Protein AF-A0A2V6V669-F1 (afdb_monomer_lite)

Foldseek 3Di:
DEAEDEQQPPDQALVQPPVVDDSVLRSLLLLLLQALVLVLVVPDPPDQAEYAYPDPVCVVVCVVSHDPRYHYHYFDDDDPLNSLVVVCVVDVVPDVADAYHYSQFQDRDDPVVVVPAHEDADDDPSVVVNVVVCVVVVHDHDYDPDGDGCNHLVSLLVLLVCCVVPNGRDSNNVCSVVSNVSSVVVVVD

pLDDT: mean 79.14, std 14.97, range [35.91, 96.0]

Structure (mmCIF, N/CA/C/O backbone):
data_AF-A0A2V6V669-F1
#
_entry.id   AF-A0A2V6V669-F1
#
loop_
_atom_site.group_PDB
_atom_site.id
_atom_site.type_symbol
_atom_site.label_atom_id
_atom_site.label_alt_id
_atom_site.label_comp_id
_atom_site.label_asym_id
_atom_site.label_entity_id
_atom_site.label_seq_id
_atom_site.pdbx_PDB_ins_code
_atom_site.Cartn_x
_atom_site.Cartn_y
_atom_site.Cartn_z
_atom_site.occupancy
_atom_site.B_iso_or_equiv
_atom_site.auth_seq_id
_atom_site.auth_comp_id
_atom_site.auth_asym_id
_atom_site.auth_atom_id
_atom_site.pdbx_PDB_model_num
ATOM 1 N N . MET A 1 1 ? -4.550 -1.211 12.130 1.00 85.56 1 MET A N 1
ATOM 2 C CA . MET A 1 1 ? -3.415 -0.671 11.352 1.00 85.56 1 MET A CA 1
ATOM 3 C C . MET A 1 1 ? -3.777 -0.817 9.892 1.00 85.56 1 MET A C 1
ATOM 5 O O . MET A 1 1 ? -4.054 -1.931 9.476 1.00 85.56 1 MET A O 1
ATOM 9 N N . ALA A 1 2 ? -3.832 0.282 9.151 1.00 88.50 2 ALA A N 1
ATOM 10 C CA . ALA A 1 2 ? -4.189 0.292 7.744 1.00 88.50 2 ALA A CA 1
ATOM 11 C C . ALA A 1 2 ? -2.950 0.530 6.877 1.00 88.50 2 ALA A C 1
ATOM 13 O O . ALA A 1 2 ? -2.201 1.474 7.113 1.00 88.50 2 ALA A O 1
ATOM 14 N N . VAL A 1 3 ? -2.756 -0.312 5.870 1.00 89.88 3 VAL A N 1
ATOM 15 C CA . VAL A 1 3 ? -1.842 -0.069 4.755 1.00 89.88 3 VAL A CA 1
ATOM 16 C C . VAL A 1 3 ? -2.666 0.556 3.641 1.00 89.88 3 VAL A C 1
ATOM 18 O O . VAL A 1 3 ? -3.625 -0.052 3.172 1.00 89.88 3 VAL A O 1
ATOM 21 N N . MET A 1 4 ? -2.340 1.781 3.256 1.00 89.00 4 MET A N 1
ATOM 22 C CA . MET A 1 4 ? -2.977 2.493 2.160 1.00 89.00 4 MET A CA 1
ATOM 23 C C . MET A 1 4 ? -2.269 2.157 0.852 1.00 89.00 4 MET A C 1
ATOM 25 O O . MET A 1 4 ? -1.046 2.178 0.791 1.00 89.00 4 MET A O 1
ATOM 29 N N . ALA A 1 5 ? -3.033 1.847 -0.194 1.00 88.44 5 ALA A N 1
ATOM 30 C CA . ALA A 1 5 ? -2.468 1.560 -1.506 1.00 88.44 5 ALA A CA 1
ATOM 31 C C . ALA A 1 5 ? -3.413 1.944 -2.647 1.00 88.44 5 ALA A C 1
ATOM 33 O O . ALA A 1 5 ? -4.639 1.832 -2.543 1.00 88.44 5 ALA A O 1
ATOM 34 N N . LYS A 1 6 ? -2.833 2.305 -3.791 1.00 86.69 6 LYS A N 1
ATOM 35 C CA . LYS A 1 6 ? -3.519 2.168 -5.080 1.00 86.69 6 LYS A CA 1
ATOM 36 C C . LYS A 1 6 ? -3.375 0.717 -5.532 1.00 86.69 6 LYS A C 1
ATOM 38 O O . LYS A 1 6 ? -2.280 0.164 -5.495 1.00 86.69 6 LYS A O 1
ATOM 43 N N . ALA A 1 7 ? -4.476 0.085 -5.924 1.00 86.69 7 ALA A N 1
ATOM 44 C CA . ALA A 1 7 ? -4.484 -1.327 -6.274 1.00 86.69 7 ALA A CA 1
ATOM 45 C C . ALA A 1 7 ? -3.597 -1.590 -7.511 1.00 86.69 7 ALA A C 1
ATOM 47 O O . ALA A 1 7 ? -3.851 -0.999 -8.569 1.00 86.69 7 ALA A O 1
ATOM 48 N N . PRO A 1 8 ? -2.590 -2.483 -7.424 1.00 82.12 8 PRO A N 1
ATOM 49 C CA . PRO A 1 8 ? -1.712 -2.764 -8.554 1.00 82.12 8 PRO A CA 1
ATOM 50 C C . PRO A 1 8 ? -2.490 -3.269 -9.778 1.00 82.12 8 PRO A C 1
ATOM 52 O O . PRO A 1 8 ? -3.213 -4.265 -9.710 1.00 82.12 8 PRO A O 1
ATOM 55 N N . GLY A 1 9 ? -2.320 -2.596 -10.919 1.00 79.50 9 GLY A N 1
ATOM 56 C CA . GLY A 1 9 ? -2.993 -2.938 -12.179 1.00 79.50 9 GLY A CA 1
ATOM 57 C C . GLY A 1 9 ? -4.375 -2.317 -12.387 1.00 79.50 9 GLY A C 1
ATOM 58 O O . GLY A 1 9 ? -5.001 -2.611 -13.400 1.00 79.50 9 GLY A O 1
ATOM 59 N N . PHE A 1 10 ? -4.841 -1.474 -11.464 1.00 77.50 10 PHE A N 1
ATOM 60 C CA . PHE A 1 10 ? -6.053 -0.655 -11.631 1.00 77.50 10 PHE A CA 1
ATOM 61 C C . PHE A 1 10 ? -5.745 0.833 -11.845 1.00 77.50 10 PHE A C 1
ATOM 63 O O . PHE A 1 10 ? -6.646 1.624 -12.107 1.00 77.50 10 PHE A O 1
ATOM 70 N N . ALA A 1 11 ? -4.478 1.207 -11.713 1.00 69.56 11 ALA A N 1
ATOM 71 C CA . ALA A 1 11 ? -3.939 2.515 -12.028 1.00 69.56 11 ALA A CA 1
ATOM 72 C C . ALA A 1 11 ? -2.479 2.338 -12.452 1.00 69.56 11 ALA A C 1
ATOM 74 O O . ALA A 1 11 ? -1.843 1.345 -12.073 1.00 69.56 11 ALA A O 1
ATOM 75 N N . ASP A 1 12 ? -1.951 3.313 -13.187 1.00 70.75 12 ASP A N 1
ATOM 76 C CA . ASP A 1 12 ? -0.516 3.394 -13.420 1.00 70.75 12 ASP A CA 1
ATOM 77 C C . ASP A 1 12 ? 0.192 3.566 -12.077 1.00 70.75 12 ASP A C 1
ATOM 79 O O . ASP A 1 12 ? -0.105 4.465 -11.284 1.00 70.75 12 ASP A O 1
ATOM 83 N N . VAL A 1 13 ? 1.112 2.648 -11.809 1.00 76.00 13 VAL A N 1
ATOM 84 C CA . VAL A 1 13 ? 1.933 2.622 -10.602 1.00 76.00 13 VAL A CA 1
ATOM 85 C C . VAL A 1 13 ? 3.379 2.829 -10.997 1.00 76.00 13 VAL A C 1
ATOM 87 O O . VAL A 1 13 ? 3.809 2.376 -12.061 1.00 76.00 13 VAL A O 1
ATOM 90 N N . LYS A 1 14 ? 4.127 3.520 -10.133 1.00 79.56 14 LYS A N 1
ATOM 91 C CA . LYS A 1 14 ? 5.555 3.780 -10.337 1.00 79.56 14 LYS A CA 1
ATOM 92 C C . LYS A 1 14 ? 5.860 4.319 -11.743 1.00 79.56 14 LYS A C 1
ATOM 94 O O . LYS A 1 14 ? 6.798 3.878 -12.396 1.00 79.56 14 LYS A O 1
ATOM 99 N N . SER A 1 15 ? 5.050 5.267 -12.221 1.00 81.56 15 SER A N 1
ATOM 100 C CA . SER A 1 15 ? 5.205 5.875 -13.552 1.00 81.56 15 SER A CA 1
ATOM 101 C C . SER A 1 15 ? 6.572 6.536 -13.734 1.00 81.56 15 SER A C 1
ATOM 103 O O . SER A 1 15 ? 7.138 6.489 -14.815 1.00 81.56 15 SER A O 1
ATOM 105 N N . ARG A 1 16 ? 7.148 7.071 -12.652 1.00 84.12 16 ARG A N 1
ATOM 106 C CA . ARG A 1 16 ? 8.505 7.638 -12.617 1.00 84.12 16 ARG A CA 1
ATOM 107 C C . ARG A 1 16 ? 9.634 6.607 -12.799 1.00 84.12 16 ARG A C 1
ATOM 109 O O . ARG A 1 16 ? 10.764 7.008 -13.042 1.00 84.12 16 ARG A O 1
ATOM 116 N N . LEU A 1 17 ? 9.330 5.308 -12.717 1.00 84.12 17 LEU A N 1
ATOM 117 C CA . LEU A 1 17 ? 10.257 4.210 -13.026 1.00 84.12 17 LEU A CA 1
ATOM 118 C C . LEU A 1 17 ? 10.084 3.676 -14.458 1.00 84.12 17 LEU A C 1
ATOM 120 O O . LEU A 1 17 ? 10.704 2.672 -14.805 1.00 84.12 17 LEU A O 1
ATOM 124 N N . GLN A 1 18 ? 9.213 4.288 -15.266 1.00 87.69 18 GLN A N 1
ATOM 125 C CA . GLN A 1 18 ? 8.903 3.856 -16.626 1.00 87.69 18 GLN A CA 1
ATOM 126 C C . GLN A 1 18 ? 9.200 4.989 -17.623 1.00 87.69 18 GLN A C 1
ATOM 128 O O . GLN A 1 18 ? 8.442 5.962 -17.663 1.00 87.69 18 GLN A O 1
ATOM 133 N N . PRO A 1 19 ? 10.238 4.871 -18.476 1.00 84.88 19 PRO A N 1
ATOM 134 C CA . PRO A 1 19 ? 11.336 3.886 -18.457 1.00 84.88 19 PRO A CA 1
ATOM 135 C C . PRO A 1 19 ? 12.258 4.032 -17.220 1.00 84.88 19 PRO A C 1
ATOM 137 O O . PRO A 1 19 ? 12.196 5.065 -16.553 1.00 84.88 19 PRO A O 1
ATOM 140 N N . PRO A 1 20 ? 13.096 3.021 -16.886 1.00 87.75 20 PRO A N 1
ATOM 141 C CA . PRO A 1 20 ? 13.450 1.837 -17.690 1.00 87.75 20 PRO A CA 1
ATOM 142 C C . PRO A 1 20 ? 12.596 0.583 -17.460 1.00 87.75 20 PRO A C 1
ATOM 144 O O . PRO A 1 20 ? 12.751 -0.401 -18.187 1.00 87.75 20 PRO A O 1
ATOM 147 N N . LEU A 1 21 ? 11.709 0.571 -16.465 1.00 89.56 21 LEU A N 1
ATOM 148 C CA . LEU A 1 21 ? 10.808 -0.558 -16.259 1.00 89.56 21 LEU A CA 1
ATOM 149 C C . LEU A 1 21 ? 9.694 -0.561 -17.306 1.00 89.56 21 LEU A C 1
ATOM 151 O O . LEU A 1 21 ? 9.161 0.478 -17.692 1.00 89.56 21 LEU A O 1
ATOM 155 N N . THR A 1 22 ? 9.287 -1.757 -17.716 1.00 89.81 22 THR A N 1
ATOM 156 C CA . THR A 1 22 ? 8.007 -1.947 -18.404 1.00 89.81 22 THR A CA 1
ATOM 157 C C . THR A 1 22 ? 6.843 -1.779 -17.423 1.00 89.81 22 THR A C 1
ATOM 15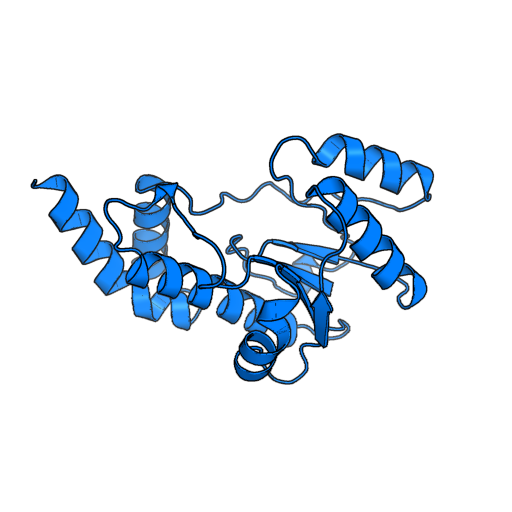9 O O . THR A 1 22 ? 6.990 -2.004 -16.218 1.00 89.81 22 THR A O 1
ATOM 162 N N . ALA A 1 23 ? 5.642 -1.488 -17.929 1.00 88.75 23 ALA A N 1
ATOM 163 C CA . ALA A 1 23 ? 4.430 -1.431 -17.103 1.00 88.75 23 ALA A CA 1
ATOM 164 C C . ALA A 1 23 ? 4.181 -2.728 -16.310 1.00 88.75 23 ALA A C 1
ATOM 166 O O . ALA A 1 23 ? 3.723 -2.693 -15.166 1.00 88.75 23 ALA A O 1
ATOM 167 N N . GLY A 1 24 ? 4.527 -3.883 -16.892 1.00 89.94 24 GLY A N 1
ATOM 168 C CA . GLY A 1 24 ? 4.448 -5.180 -16.218 1.00 89.94 24 GLY A CA 1
ATOM 169 C C . GLY A 1 24 ? 5.420 -5.301 -15.041 1.00 89.94 24 GLY A C 1
ATOM 170 O O . GLY A 1 24 ? 5.020 -5.742 -13.965 1.00 89.94 24 GLY A O 1
ATOM 171 N N . GLU A 1 25 ? 6.670 -4.868 -15.214 1.00 90.88 25 GLU A N 1
ATOM 172 C CA . GLU A 1 25 ? 7.692 -4.883 -14.156 1.00 90.88 25 GLU A CA 1
ATOM 173 C C . GLU A 1 25 ? 7.371 -3.885 -13.039 1.00 90.88 25 GLU A C 1
ATOM 175 O O . GLU A 1 25 ? 7.442 -4.243 -11.865 1.00 90.88 25 GLU A O 1
ATOM 180 N N . ALA A 1 26 ? 6.939 -2.670 -13.383 1.00 89.25 26 ALA A N 1
ATOM 181 C CA . ALA A 1 26 ? 6.501 -1.673 -12.409 1.00 89.25 26 ALA A CA 1
ATOM 182 C C . ALA A 1 26 ? 5.304 -2.175 -11.582 1.00 89.25 26 ALA A C 1
ATOM 184 O O . ALA A 1 26 ? 5.275 -2.031 -10.357 1.00 89.25 26 ALA A O 1
ATOM 185 N N . ARG A 1 27 ? 4.340 -2.847 -12.227 1.00 90.38 27 ARG A N 1
ATOM 186 C CA . ARG A 1 27 ? 3.217 -3.496 -11.538 1.00 90.38 27 ARG A CA 1
ATOM 187 C C . ARG A 1 27 ? 3.678 -4.638 -10.635 1.00 90.38 27 ARG A C 1
ATOM 189 O O . ARG A 1 27 ? 3.157 -4.767 -9.527 1.00 90.38 27 ARG A O 1
ATOM 196 N N . ALA A 1 28 ? 4.612 -5.471 -11.091 1.00 91.75 28 ALA A N 1
ATOM 197 C CA . ALA A 1 28 ? 5.156 -6.565 -10.291 1.00 91.75 28 ALA A CA 1
ATOM 198 C C . ALA A 1 28 ? 5.873 -6.032 -9.043 1.00 91.75 28 ALA A C 1
ATOM 200 O O . ALA A 1 28 ? 5.633 -6.536 -7.947 1.00 91.75 28 ALA A O 1
ATOM 201 N N . LEU A 1 29 ? 6.663 -4.964 -9.193 1.00 90.12 29 LEU A N 1
ATOM 202 C CA . LEU A 1 29 ? 7.339 -4.285 -8.091 1.00 90.12 29 LEU A CA 1
ATOM 203 C C . LEU A 1 29 ? 6.342 -3.709 -7.076 1.00 90.12 29 LEU A C 1
ATOM 205 O O . LEU A 1 29 ? 6.421 -4.037 -5.896 1.00 90.12 29 LEU A O 1
ATOM 209 N N . ALA A 1 30 ? 5.354 -2.931 -7.530 1.00 89.06 30 ALA A N 1
ATOM 210 C CA . ALA A 1 30 ? 4.320 -2.374 -6.653 1.00 89.06 30 ALA A CA 1
ATOM 211 C C . ALA A 1 30 ? 3.508 -3.471 -5.934 1.00 89.06 30 ALA A C 1
ATOM 213 O O . ALA A 1 30 ? 3.139 -3.336 -4.768 1.00 89.06 30 ALA A O 1
ATOM 214 N N . THR A 1 31 ? 3.255 -4.595 -6.613 1.00 91.44 31 THR A N 1
ATOM 215 C CA . THR A 1 31 ? 2.586 -5.760 -6.015 1.00 91.44 31 THR A CA 1
ATOM 216 C C . THR A 1 31 ? 3.455 -6.415 -4.941 1.00 91.44 31 THR A C 1
ATOM 218 O O . THR A 1 31 ? 2.943 -6.772 -3.881 1.00 91.44 31 THR A O 1
ATOM 221 N N . ALA A 1 32 ? 4.759 -6.566 -5.191 1.00 91.50 32 ALA A N 1
ATOM 222 C CA . ALA A 1 32 ? 5.701 -7.112 -4.219 1.00 91.50 32 ALA A CA 1
ATOM 223 C C . ALA A 1 32 ? 5.790 -6.228 -2.970 1.00 91.50 32 ALA A C 1
ATOM 225 O O . ALA A 1 32 ? 5.656 -6.753 -1.868 1.00 91.50 32 ALA A O 1
ATOM 226 N N . PHE A 1 33 ? 5.901 -4.907 -3.143 1.00 88.94 33 PHE A N 1
ATOM 227 C CA . PHE A 1 33 ? 5.912 -3.939 -2.045 1.00 88.94 33 PHE A CA 1
ATOM 228 C C . PHE A 1 33 ? 4.669 -4.055 -1.166 1.00 88.94 33 PHE A C 1
ATOM 230 O O . PHE A 1 33 ? 4.782 -4.243 0.045 1.00 88.94 33 PHE A O 1
ATOM 237 N N . LEU A 1 34 ? 3.486 -4.032 -1.787 1.00 90.31 34 LEU A N 1
ATOM 238 C CA . LEU A 1 34 ? 2.217 -4.162 -1.080 1.00 90.31 34 LEU A CA 1
ATOM 239 C C . LEU A 1 34 ? 2.148 -5.466 -0.277 1.00 90.31 34 LEU A C 1
ATOM 241 O O . LEU A 1 34 ? 1.808 -5.453 0.904 1.00 90.31 34 LEU A O 1
ATOM 245 N N . LEU A 1 35 ? 2.458 -6.596 -0.908 1.00 91.56 35 LEU A N 1
ATOM 246 C CA . LEU A 1 35 ? 2.343 -7.904 -0.268 1.00 91.56 35 LEU A CA 1
ATOM 247 C C . LEU A 1 35 ? 3.356 -8.103 0.856 1.00 91.56 35 LEU A C 1
ATOM 249 O O . LEU A 1 35 ? 3.001 -8.623 1.909 1.00 91.56 35 LEU A O 1
ATOM 253 N N . ASP A 1 36 ? 4.597 -7.673 0.652 1.00 90.12 36 ASP A N 1
ATOM 254 C CA . ASP A 1 36 ? 5.630 -7.744 1.679 1.00 90.12 36 ASP A CA 1
ATOM 255 C C . ASP A 1 36 ? 5.290 -6.833 2.871 1.00 90.12 36 ASP A C 1
ATOM 257 O O . ASP A 1 36 ? 5.473 -7.222 4.028 1.00 90.12 36 ASP A O 1
ATOM 261 N N . ARG A 1 37 ? 4.702 -5.655 2.614 1.00 86.62 37 ARG A N 1
ATOM 262 C CA . ARG A 1 37 ? 4.194 -4.767 3.662 1.00 86.62 37 ARG A CA 1
ATOM 263 C C . ARG A 1 37 ? 3.052 -5.415 4.444 1.00 86.62 37 ARG A C 1
ATOM 265 O O . ARG A 1 37 ? 3.061 -5.359 5.673 1.00 86.62 37 ARG A O 1
ATOM 272 N N . LEU A 1 38 ? 2.087 -6.034 3.765 1.00 90.88 38 LEU A N 1
ATOM 273 C CA . LEU A 1 38 ? 0.970 -6.722 4.418 1.00 90.88 38 LEU A CA 1
ATOM 274 C C . LEU A 1 38 ? 1.444 -7.912 5.258 1.00 90.88 38 LEU A C 1
ATOM 276 O O . LEU A 1 38 ? 1.004 -8.038 6.398 1.00 90.88 38 LEU A O 1
ATOM 280 N N . ASP A 1 39 ? 2.376 -8.721 4.751 1.00 90.12 39 ASP A N 1
ATOM 281 C CA . ASP A 1 39 ? 2.974 -9.824 5.514 1.00 90.12 39 ASP A CA 1
ATOM 282 C C . ASP A 1 39 ? 3.662 -9.307 6.789 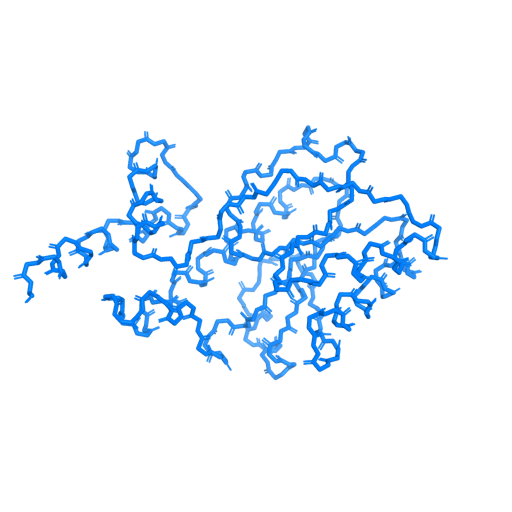1.00 90.12 39 ASP A C 1
ATOM 284 O O . ASP A 1 39 ? 3.478 -9.865 7.873 1.00 90.12 39 ASP A O 1
ATOM 288 N N . GLY A 1 40 ? 4.393 -8.191 6.687 1.00 86.88 40 GLY A N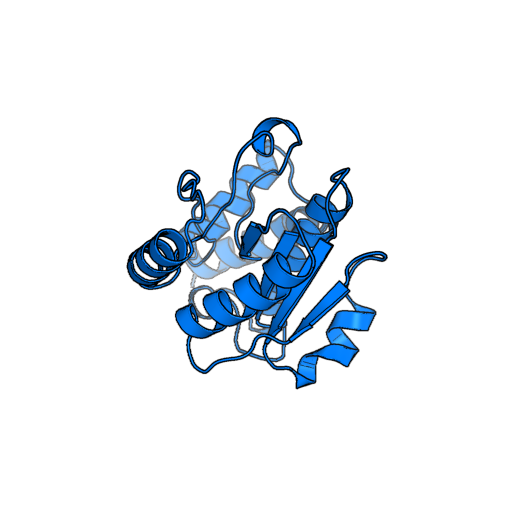 1
ATOM 289 C CA . GLY A 1 40 ? 5.018 -7.538 7.837 1.00 86.88 40 GLY A CA 1
ATOM 290 C C . GLY A 1 40 ? 4.009 -7.055 8.882 1.00 86.88 40 GLY A C 1
ATOM 291 O O . GLY A 1 40 ? 4.257 -7.200 10.076 1.00 86.88 40 GLY A O 1
ATOM 292 N N . VAL A 1 41 ? 2.859 -6.519 8.459 1.00 87.69 41 VAL A N 1
ATOM 293 C CA . VAL A 1 41 ? 1.802 -6.080 9.385 1.00 87.69 41 VAL A CA 1
ATOM 294 C C . VAL A 1 41 ? 1.080 -7.270 10.021 1.00 87.69 41 VAL A C 1
ATOM 296 O O . VAL A 1 41 ? 0.792 -7.230 11.214 1.00 87.69 41 VAL A O 1
ATOM 299 N N . VAL A 1 42 ? 0.814 -8.337 9.263 1.00 90.50 42 VAL A N 1
ATOM 300 C CA . VAL A 1 42 ? 0.183 -9.568 9.774 1.00 90.50 42 VAL A CA 1
ATOM 301 C C . VAL A 1 42 ? 1.054 -10.254 10.829 1.00 90.50 42 VAL A C 1
ATOM 303 O O . VAL A 1 42 ? 0.529 -10.842 11.771 1.00 90.50 42 VAL A O 1
ATOM 306 N N . ALA A 1 43 ? 2.380 -10.143 10.724 1.00 88.56 43 ALA A N 1
ATOM 307 C CA . ALA A 1 43 ? 3.309 -10.686 11.713 1.00 88.56 43 ALA A CA 1
ATOM 308 C C . ALA A 1 43 ? 3.290 -9.942 13.067 1.00 88.56 43 ALA A C 1
ATOM 310 O O . ALA A 1 43 ? 3.895 -10.406 14.039 1.00 88.56 43 ALA A O 1
ATOM 311 N N . LEU A 1 44 ? 2.623 -8.788 13.161 1.00 85.88 44 LEU A N 1
ATOM 312 C CA . LEU A 1 44 ? 2.530 -8.014 14.395 1.00 85.88 44 LEU A CA 1
ATOM 313 C C . LEU A 1 44 ? 1.395 -8.525 15.285 1.00 85.88 44 LEU A C 1
ATOM 315 O O . LEU A 1 44 ? 0.262 -8.721 14.854 1.00 85.88 44 LEU A O 1
ATOM 319 N N . SER A 1 45 ? 1.680 -8.665 16.576 1.00 84.12 45 SER A N 1
ATOM 320 C CA . SER A 1 45 ? 0.662 -8.978 17.579 1.00 84.12 45 SER A CA 1
ATOM 321 C C . SER A 1 45 ? -0.081 -7.719 18.040 1.00 84.12 45 SER A C 1
ATOM 323 O O . SER A 1 45 ? 0.500 -6.640 18.134 1.00 84.12 45 SER A O 1
ATOM 325 N N . GLY A 1 46 ? -1.369 -7.860 18.370 1.00 83.75 46 GLY A N 1
ATOM 326 C CA . GLY A 1 46 ? -2.173 -6.776 18.954 1.00 83.75 46 GLY A CA 1
ATOM 327 C C . GLY A 1 46 ? -2.648 -5.708 17.965 1.00 83.75 46 GLY A C 1
ATOM 328 O O . GLY A 1 46 ? -3.086 -4.639 18.389 1.00 83.75 46 GLY A O 1
ATOM 329 N N . VAL A 1 47 ? -2.581 -5.979 16.658 1.00 86.25 47 VAL A N 1
ATOM 330 C CA . VAL A 1 47 ? -3.092 -5.085 15.614 1.00 86.25 47 VAL A CA 1
ATOM 331 C C . VAL A 1 47 ? -4.123 -5.799 14.751 1.00 86.25 47 VAL A C 1
ATOM 333 O O . VAL A 1 47 ? -4.009 -6.991 14.491 1.00 86.25 47 VAL A O 1
ATOM 336 N N . VAL A 1 48 ? -5.124 -5.051 14.288 1.00 90.94 48 VAL A N 1
ATOM 337 C CA . VAL A 1 48 ? -6.048 -5.500 13.239 1.00 90.94 48 VAL A CA 1
ATOM 338 C C . VAL A 1 48 ? -5.495 -5.001 11.900 1.00 90.94 48 VAL A C 1
ATOM 340 O O . VAL A 1 48 ? -5.480 -3.779 11.694 1.00 90.94 48 VAL A O 1
ATOM 343 N N . PRO A 1 49 ? -4.954 -5.877 11.034 1.00 93.25 49 PRO A N 1
ATOM 344 C CA . PRO A 1 49 ? -4.391 -5.477 9.752 1.00 93.25 49 PRO A CA 1
ATOM 345 C C . PRO A 1 49 ? -5.504 -5.176 8.744 1.00 93.25 49 PRO A C 1
ATOM 347 O O . PRO A 1 49 ? -6.410 -5.980 8.530 1.00 93.25 49 PRO A O 1
ATOM 350 N N . LEU A 1 50 ? -5.417 -4.016 8.102 1.00 94.62 50 LEU A N 1
ATOM 351 C CA . LEU A 1 50 ? -6.347 -3.578 7.069 1.00 94.62 50 LEU A CA 1
ATOM 352 C C . LEU A 1 50 ? -5.577 -3.116 5.835 1.00 94.62 50 LEU A C 1
ATOM 354 O O . LEU A 1 50 ? -4.557 -2.441 5.950 1.00 94.62 50 LEU A O 1
ATOM 358 N N . LEU A 1 51 ? -6.094 -3.435 4.657 1.00 94.94 51 LEU A N 1
ATOM 359 C CA . LEU A 1 51 ? -5.698 -2.830 3.395 1.00 94.94 51 LEU A CA 1
ATOM 360 C C . LEU A 1 51 ? -6.752 -1.790 3.015 1.00 94.94 51 LEU A C 1
ATOM 362 O O . LEU A 1 51 ? -7.871 -2.136 2.636 1.00 94.94 51 LEU A O 1
ATOM 366 N N . ALA A 1 52 ? -6.382 -0.517 3.117 1.00 94.31 52 ALA A N 1
ATOM 367 C CA . ALA A 1 52 ? -7.175 0.601 2.642 1.00 94.31 52 ALA A CA 1
ATOM 368 C C . ALA A 1 52 ? -6.828 0.869 1.170 1.00 94.31 52 ALA A C 1
ATOM 370 O O . ALA A 1 52 ? -5.707 1.269 0.866 1.00 94.31 52 ALA A O 1
ATOM 371 N N . PHE A 1 53 ? -7.752 0.675 0.231 1.00 93.44 53 PHE A N 1
ATOM 372 C CA . PHE A 1 53 ? -7.417 0.646 -1.199 1.00 93.44 53 PHE A CA 1
ATOM 373 C C . PHE A 1 53 ? -8.278 1.549 -2.086 1.00 93.44 53 PHE A C 1
ATOM 375 O O . PHE A 1 53 ? -9.405 1.909 -1.755 1.00 93.44 53 PHE A O 1
ATOM 382 N N . THR A 1 54 ? -7.746 1.869 -3.263 1.00 90.88 54 THR A N 1
ATOM 383 C CA . THR A 1 54 ? -8.462 2.530 -4.363 1.00 90.88 54 THR A CA 1
ATOM 384 C C . THR A 1 54 ? -8.057 1.900 -5.707 1.00 90.88 54 THR A C 1
ATOM 386 O O . THR A 1 54 ? -6.899 1.499 -5.841 1.00 90.88 54 THR A O 1
ATOM 389 N N . PRO A 1 55 ? -8.950 1.794 -6.708 1.00 92.06 55 PRO A N 1
ATOM 390 C CA . PRO A 1 55 ? -10.379 2.115 -6.663 1.00 92.06 55 PRO A CA 1
ATOM 391 C C . PRO A 1 55 ? -11.210 1.022 -5.957 1.00 92.06 55 PRO A C 1
ATOM 393 O O . PRO A 1 55 ? -10.755 -0.119 -5.859 1.00 92.06 55 PRO A O 1
ATOM 396 N N . PRO A 1 56 ? -12.457 1.313 -5.528 1.00 92.62 56 PRO A N 1
ATOM 397 C CA . PRO A 1 56 ? -13.349 0.321 -4.910 1.00 92.62 56 PRO A CA 1
ATOM 398 C C . PRO A 1 56 ? -13.580 -0.934 -5.769 1.00 92.62 56 PRO A C 1
ATOM 400 O O . PRO A 1 56 ? -13.715 -2.037 -5.243 1.00 92.62 56 PRO A O 1
ATOM 403 N N . ALA A 1 57 ? -13.546 -0.788 -7.098 1.00 93.31 57 ALA A N 1
ATOM 404 C CA . ALA A 1 57 ? -13.673 -1.892 -8.050 1.00 93.31 57 ALA A CA 1
ATOM 405 C C . ALA A 1 57 ? -12.555 -2.948 -7.931 1.00 93.31 57 ALA A C 1
ATOM 407 O O . ALA A 1 57 ? -12.738 -4.082 -8.366 1.00 93.31 57 ALA A O 1
ATOM 408 N N . ALA A 1 58 ? -11.417 -2.616 -7.310 1.00 92.94 58 ALA A N 1
ATOM 409 C CA . ALA A 1 58 ? -10.319 -3.555 -7.103 1.00 92.94 58 ALA A CA 1
ATOM 410 C C . ALA A 1 58 ? -10.578 -4.576 -5.979 1.00 92.94 58 ALA A C 1
ATOM 412 O O . ALA A 1 58 ? -9.790 -5.508 -5.811 1.00 92.94 58 ALA A O 1
ATOM 413 N N . ALA A 1 59 ? -11.674 -4.441 -5.219 1.00 94.06 59 ALA A N 1
ATOM 414 C CA . ALA A 1 59 ? -11.958 -5.283 -4.057 1.00 94.06 59 ALA A CA 1
ATOM 415 C C . ALA A 1 59 ? -11.903 -6.800 -4.336 1.00 94.06 59 ALA A C 1
ATOM 417 O O . ALA A 1 59 ? -11.303 -7.510 -3.528 1.00 94.06 59 ALA A O 1
ATOM 418 N N . PRO A 1 60 ? -12.470 -7.339 -5.440 1.00 93.75 60 PRO A N 1
ATOM 419 C CA . PRO A 1 60 ? -12.412 -8.777 -5.708 1.00 93.75 60 PRO A CA 1
ATOM 420 C C . PRO A 1 60 ? -10.980 -9.278 -5.927 1.00 93.75 60 PRO A C 1
ATOM 422 O O . PRO A 1 60 ? -10.600 -10.310 -5.380 1.00 93.75 60 PRO A O 1
ATOM 425 N N . VAL A 1 61 ? -10.171 -8.519 -6.673 1.00 91.88 61 VAL A N 1
ATOM 426 C CA . VAL A 1 61 ? -8.772 -8.869 -6.959 1.00 91.88 61 VAL A CA 1
ATOM 427 C C . VAL A 1 61 ? -7.928 -8.785 -5.692 1.00 91.88 61 VAL A C 1
ATOM 429 O O . VAL A 1 61 ? -7.173 -9.705 -5.394 1.00 91.88 61 VAL A O 1
ATOM 432 N N . LEU A 1 62 ? -8.089 -7.719 -4.906 1.00 92.94 62 LEU A N 1
ATOM 433 C CA . LEU A 1 62 ? -7.343 -7.554 -3.660 1.00 92.94 62 LEU A CA 1
ATOM 434 C C . LEU A 1 62 ? -7.741 -8.584 -2.607 1.00 92.94 62 LEU A C 1
ATOM 436 O O . LEU A 1 62 ? -6.890 -8.998 -1.835 1.00 92.94 62 LEU A O 1
ATOM 440 N N . ARG A 1 63 ? -8.992 -9.057 -2.600 1.00 93.81 63 ARG A N 1
ATOM 441 C CA . ARG A 1 63 ? -9.419 -10.140 -1.704 1.00 93.81 63 ARG A CA 1
ATOM 442 C C . ARG A 1 63 ? -8.744 -11.467 -2.032 1.00 93.81 63 ARG A C 1
ATOM 444 O O . ARG A 1 63 ? -8.456 -12.227 -1.118 1.00 93.81 63 ARG A O 1
ATOM 451 N N . ALA A 1 64 ? -8.489 -11.735 -3.311 1.00 91.56 64 ALA A N 1
ATOM 452 C CA . ALA A 1 64 ? -7.733 -12.912 -3.732 1.00 91.56 64 ALA A CA 1
ATOM 453 C C . ALA A 1 64 ? -6.223 -12.772 -3.466 1.00 91.56 64 ALA A C 1
ATOM 455 O O . ALA A 1 64 ? -5.530 -13.773 -3.312 1.00 91.56 64 ALA A O 1
ATOM 456 N N . LEU A 1 65 ? -5.716 -11.536 -3.441 1.00 90.50 65 LEU A N 1
ATOM 457 C CA . LEU A 1 65 ? -4.292 -11.232 -3.318 1.00 90.50 65 LEU A CA 1
ATOM 458 C C . LEU A 1 65 ? -3.827 -11.070 -1.862 1.00 90.50 65 LEU A C 1
ATOM 460 O O . LEU A 1 65 ? -2.710 -11.462 -1.532 1.00 90.50 65 LEU A O 1
ATOM 464 N N . ALA A 1 66 ? -4.644 -10.447 -1.013 1.00 92.56 66 ALA A N 1
ATOM 465 C CA . ALA A 1 66 ? -4.267 -10.081 0.345 1.00 92.56 66 ALA A CA 1
ATOM 466 C C . ALA A 1 66 ? -4.032 -11.327 1.222 1.00 92.56 66 ALA A C 1
ATOM 468 O O . ALA A 1 66 ? -4.787 -12.298 1.122 1.00 92.56 66 ALA A O 1
ATOM 469 N N . PRO A 1 67 ? -3.020 -11.306 2.110 1.00 92.12 67 PRO A N 1
ATOM 470 C CA . PRO A 1 67 ? -2.805 -12.381 3.071 1.00 92.12 67 PRO A CA 1
ATOM 471 C C . PRO A 1 67 ? -4.034 -12.631 3.953 1.00 92.12 67 PRO A C 1
ATOM 473 O O . PRO A 1 67 ? -4.816 -11.721 4.246 1.00 92.12 67 PRO A O 1
ATOM 476 N N . ALA A 1 68 ? -4.178 -13.869 4.429 1.00 89.31 68 ALA A N 1
ATOM 477 C CA . ALA A 1 68 ? -5.232 -14.215 5.374 1.00 89.31 68 ALA A CA 1
ATOM 478 C C . ALA A 1 68 ? -5.155 -13.329 6.632 1.00 89.31 68 ALA A C 1
ATOM 480 O O . ALA A 1 68 ? -4.075 -13.035 7.140 1.00 89.31 68 ALA A O 1
ATOM 481 N N . GLY A 1 69 ? -6.317 -12.910 7.135 1.00 89.19 69 GLY A N 1
ATOM 482 C CA . GLY A 1 69 ? -6.422 -12.032 8.302 1.00 89.19 69 GLY A CA 1
ATOM 483 C C . GLY A 1 69 ? -6.396 -10.535 7.984 1.00 89.19 69 GLY A C 1
ATOM 484 O O . GLY A 1 69 ? -6.752 -9.752 8.857 1.00 89.19 69 GLY A O 1
ATOM 485 N N . VAL A 1 70 ? -6.057 -10.128 6.754 1.00 95.56 70 VAL A N 1
ATOM 486 C CA . VAL A 1 70 ? -6.129 -8.723 6.323 1.00 95.56 70 VAL A CA 1
ATOM 487 C C . VAL A 1 70 ? -7.561 -8.363 5.924 1.00 95.56 70 VAL A C 1
ATOM 489 O O . VAL A 1 70 ? -8.110 -8.917 4.970 1.00 95.56 70 VAL A O 1
ATOM 492 N N . GLY A 1 71 ? -8.170 -7.406 6.624 1.00 95.62 71 GLY A N 1
ATOM 493 C CA . GLY A 1 71 ? -9.451 -6.831 6.205 1.00 95.62 71 GLY A CA 1
ATOM 494 C C . GLY A 1 71 ? -9.276 -5.827 5.062 1.00 95.62 71 GLY A C 1
ATOM 495 O O . GLY A 1 71 ? -8.210 -5.243 4.887 1.00 95.62 71 GLY A O 1
ATOM 496 N N . LEU A 1 72 ? -10.324 -5.612 4.270 1.00 96.00 72 LEU A N 1
ATOM 497 C CA . LEU A 1 72 ? -10.303 -4.684 3.137 1.00 96.00 72 LEU A CA 1
ATOM 498 C C . LEU A 1 72 ? -11.212 -3.489 3.409 1.00 96.00 72 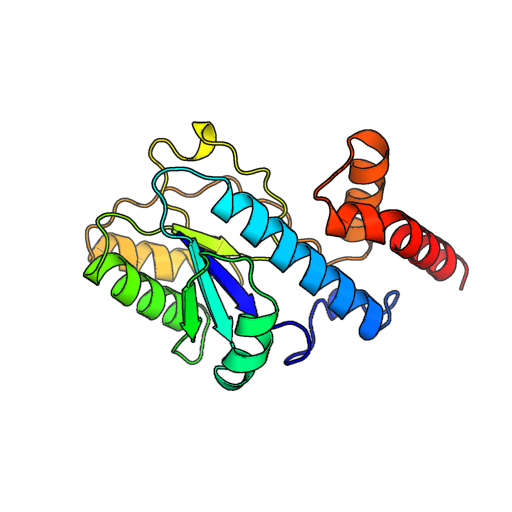LEU A C 1
ATOM 500 O O . LEU A 1 72 ? -12.373 -3.676 3.766 1.00 96.00 72 LEU A O 1
ATOM 504 N N . LEU A 1 73 ? -10.711 -2.281 3.158 1.00 95.25 73 LEU A N 1
ATOM 505 C CA . LEU A 1 73 ? -11.465 -1.037 3.292 1.00 95.25 73 LEU A CA 1
ATOM 506 C C . LEU A 1 73 ? -11.289 -0.179 2.034 1.00 95.25 73 LEU A C 1
ATOM 508 O O . LEU A 1 73 ? -10.177 0.199 1.678 1.00 95.25 73 LEU A O 1
ATOM 512 N N . ALA A 1 74 ? -12.375 0.131 1.331 1.00 95.44 74 ALA A N 1
ATOM 513 C CA . ALA A 1 74 ? -12.296 1.027 0.181 1.00 95.44 74 ALA A CA 1
ATOM 514 C C . ALA A 1 74 ? -12.099 2.476 0.661 1.00 95.44 74 ALA A C 1
ATOM 516 O O . ALA A 1 74 ? -12.865 2.966 1.488 1.00 95.44 74 ALA A O 1
ATOM 517 N N . GLN A 1 75 ? -11.082 3.167 0.141 1.00 93.44 75 GLN A N 1
ATOM 518 C CA . GLN A 1 75 ? -10.828 4.572 0.465 1.00 93.44 75 GLN A CA 1
ATOM 519 C C . GLN A 1 75 ? -11.942 5.461 -0.108 1.00 93.44 75 GLN A C 1
ATOM 521 O O . GLN A 1 75 ? -12.346 5.288 -1.260 1.00 93.44 75 GLN A O 1
ATOM 526 N N . ARG A 1 76 ? -12.404 6.434 0.688 1.00 92.75 76 ARG A N 1
ATOM 527 C CA . ARG A 1 76 ? -13.444 7.412 0.321 1.00 92.75 76 ARG A CA 1
ATOM 528 C C . ARG A 1 76 ? -12.858 8.817 0.236 1.00 92.75 76 ARG A C 1
ATOM 530 O O . ARG A 1 76 ? -12.029 9.160 1.065 1.00 92.75 76 ARG A O 1
ATOM 537 N N . GLY A 1 77 ? -13.297 9.610 -0.735 1.00 87.50 77 GLY A N 1
ATOM 538 C CA . GLY A 1 77 ? -12.843 10.988 -0.933 1.00 87.50 77 GLY A CA 1
ATOM 539 C C . GLY A 1 77 ? -12.017 11.191 -2.201 1.00 87.50 77 GLY A C 1
ATOM 540 O O . GLY A 1 77 ? -11.403 10.258 -2.742 1.00 87.50 77 GLY A O 1
ATOM 541 N N . ASP A 1 78 ? -11.992 12.435 -2.660 1.00 81.75 78 ASP A N 1
ATOM 542 C CA . ASP A 1 78 ? -11.449 12.820 -3.963 1.00 81.75 78 ASP A CA 1
ATOM 543 C C . ASP A 1 78 ? -9.928 12.999 -3.915 1.00 81.75 78 ASP A C 1
ATOM 545 O O . ASP A 1 78 ? -9.218 12.658 -4.863 1.00 81.75 78 ASP A O 1
ATOM 549 N N . GLY A 1 79 ? -9.411 13.445 -2.768 1.00 81.12 79 GLY A N 1
ATOM 550 C CA . GLY A 1 79 ? -7.986 13.654 -2.516 1.00 81.12 79 GLY A CA 1
ATOM 551 C C . GLY A 1 79 ? -7.439 12.801 -1.373 1.00 81.12 79 GLY A C 1
ATOM 552 O O . GLY A 1 79 ? -8.179 12.245 -0.562 1.00 81.12 79 GLY A O 1
ATOM 553 N N . LEU A 1 80 ? -6.111 12.729 -1.267 1.00 77.06 80 LEU A N 1
ATOM 554 C CA . LEU A 1 80 ? -5.446 11.961 -0.211 1.00 77.06 80 LEU A CA 1
ATOM 555 C C . LEU A 1 80 ? -5.835 12.433 1.202 1.00 77.06 80 LEU A C 1
ATOM 557 O O . LEU A 1 80 ? -6.089 11.599 2.065 1.00 77.06 80 LEU A O 1
ATOM 561 N N . GLY A 1 81 ? -5.937 13.745 1.440 1.00 73.50 81 GLY A N 1
ATOM 562 C CA . GLY A 1 81 ? -6.310 14.282 2.757 1.00 73.50 81 GLY A CA 1
ATOM 563 C C . GLY A 1 81 ? -7.726 13.903 3.198 1.00 73.50 81 GLY A C 1
ATOM 564 O O . GLY A 1 81 ? -7.958 13.587 4.366 1.00 73.50 81 GLY A O 1
ATOM 565 N N . GLU A 1 82 ? -8.674 13.875 2.261 1.00 78.62 82 GLU A N 1
ATOM 566 C CA . GLU A 1 82 ? -10.039 13.418 2.527 1.00 78.62 82 GLU A CA 1
ATOM 567 C C . GLU A 1 82 ? -10.080 11.907 2.779 1.00 78.62 82 GLU A C 1
ATOM 569 O O . GLU A 1 82 ? -10.717 11.464 3.734 1.00 78.62 82 GLU A O 1
ATOM 574 N N . ARG A 1 83 ? -9.311 11.129 2.006 1.00 84.88 83 ARG A N 1
ATOM 575 C CA . ARG A 1 83 ? -9.161 9.678 2.197 1.00 84.88 83 ARG A CA 1
ATOM 576 C C . ARG A 1 83 ? -8.562 9.317 3.539 1.00 84.88 83 ARG A C 1
ATOM 578 O O . ARG A 1 83 ? -9.069 8.413 4.195 1.00 84.88 83 ARG A O 1
ATOM 585 N N . LEU A 1 84 ? -7.526 10.033 3.964 1.00 79.56 84 LEU A N 1
ATOM 586 C CA . LEU A 1 84 ? -6.952 9.887 5.297 1.00 79.56 84 LEU A CA 1
ATOM 587 C C . LEU A 1 84 ? -7.974 10.242 6.378 1.00 79.56 84 LEU A C 1
ATOM 589 O O . LEU A 1 84 ? -8.090 9.505 7.348 1.00 79.56 84 LEU A O 1
ATOM 593 N N . THR A 1 85 ? -8.735 11.328 6.200 1.00 77.06 85 THR A N 1
ATOM 594 C CA . THR A 1 85 ? -9.774 11.733 7.163 1.00 77.06 85 THR A CA 1
ATOM 595 C C . THR A 1 85 ? -10.824 10.634 7.316 1.00 77.06 85 THR A C 1
ATOM 597 O O . THR A 1 85 ? -10.995 10.118 8.415 1.00 77.06 85 THR A O 1
ATOM 600 N N . CYS A 1 86 ? -11.442 10.201 6.212 1.00 84.88 86 CYS A N 1
ATOM 601 C CA . CYS A 1 86 ? -12.455 9.145 6.237 1.00 84.88 86 CYS A CA 1
ATOM 602 C C . CYS A 1 86 ? -11.898 7.840 6.821 1.00 84.88 86 CYS A C 1
ATOM 604 O O . CYS A 1 86 ? -12.569 7.182 7.608 1.00 84.88 86 CYS A O 1
ATOM 606 N N . LEU A 1 87 ? -10.657 7.481 6.467 1.00 86.31 87 LEU A N 1
ATOM 607 C CA . LEU A 1 87 ? -9.980 6.311 7.018 1.00 86.31 87 LEU A CA 1
ATOM 608 C C . LEU A 1 87 ? -9.830 6.419 8.538 1.00 86.31 87 LEU A C 1
ATOM 610 O O . LEU A 1 87 ? -10.129 5.465 9.246 1.00 86.31 87 LEU A O 1
ATOM 614 N N . PHE A 1 88 ? -9.346 7.548 9.056 1.00 80.62 88 PHE A N 1
ATOM 615 C CA . PHE A 1 88 ? -9.170 7.712 10.497 1.00 80.62 88 PHE A CA 1
ATOM 616 C C . PHE A 1 88 ? -10.501 7.734 11.247 1.00 80.62 88 PHE A C 1
ATOM 618 O O . PHE A 1 88 ? -10.557 7.143 12.323 1.00 80.62 88 PHE A O 1
ATOM 625 N N . ASP A 1 89 ? -11.550 8.332 10.682 1.00 81.81 89 ASP A N 1
ATOM 626 C CA . ASP A 1 89 ? -12.895 8.308 11.265 1.00 81.81 89 ASP A CA 1
ATOM 627 C C . ASP A 1 89 ? -13.410 6.866 11.399 1.00 81.81 89 ASP A C 1
ATOM 629 O O . ASP A 1 89 ? -13.812 6.457 12.490 1.00 81.81 89 ASP A O 1
ATOM 633 N N . ASP A 1 90 ? -13.293 6.063 10.335 1.00 87.19 90 ASP A N 1
ATOM 634 C CA . ASP A 1 90 ? -13.695 4.650 10.340 1.00 87.19 90 ASP A CA 1
ATOM 635 C C . ASP A 1 90 ? -12.879 3.837 11.363 1.00 87.19 90 ASP A C 1
ATOM 637 O O . ASP A 1 90 ? -13.426 3.092 12.176 1.00 87.19 90 ASP A O 1
ATOM 641 N N . LEU A 1 91 ? -11.552 4.013 11.380 1.00 84.25 91 LEU A N 1
ATOM 642 C CA . LEU A 1 91 ? -10.673 3.268 12.284 1.00 84.25 91 LEU A CA 1
ATOM 643 C C . LEU A 1 91 ? -10.870 3.645 13.757 1.00 84.25 91 LEU A C 1
ATOM 645 O O . LEU A 1 91 ? -10.752 2.782 14.624 1.00 84.25 91 LEU A O 1
ATOM 649 N N . LEU A 1 92 ? -11.101 4.921 14.067 1.00 79.88 92 LEU A N 1
ATOM 650 C CA . LEU A 1 92 ? -11.231 5.403 15.446 1.00 79.88 92 LEU A CA 1
ATOM 651 C C . LEU A 1 92 ? -12.637 5.197 16.019 1.00 79.88 92 LEU A C 1
ATOM 653 O O . LEU A 1 92 ? -12.778 5.171 17.241 1.00 79.88 92 LEU A O 1
ATOM 657 N N . ALA A 1 93 ? -13.649 5.001 15.169 1.00 80.62 93 ALA A N 1
ATOM 658 C CA . ALA A 1 93 ? -14.977 4.578 15.602 1.00 80.62 93 ALA A CA 1
ATOM 659 C C . ALA A 1 93 ? -14.958 3.166 16.217 1.00 80.62 93 ALA A C 1
ATOM 661 O O . ALA A 1 93 ? -15.664 2.901 17.190 1.00 80.62 93 ALA A O 1
ATOM 662 N N . GLU A 1 94 ? -14.118 2.272 15.687 1.00 82.12 94 GLU A N 1
ATOM 663 C CA . GLU A 1 94 ? -14.065 0.861 16.095 1.00 82.12 94 GLU A CA 1
ATOM 664 C C . GLU A 1 94 ? -12.848 0.509 16.963 1.00 82.12 94 GLU A C 1
ATOM 666 O O . GLU A 1 94 ? -12.816 -0.538 17.622 1.00 82.12 94 GLU A O 1
ATOM 671 N N . HIS A 1 95 ? -11.814 1.356 16.980 1.00 80.94 95 HIS A N 1
ATOM 672 C CA . HIS A 1 95 ? -10.550 1.047 17.641 1.00 80.94 95 HIS A CA 1
ATOM 673 C C . HIS A 1 95 ? -10.029 2.188 18.509 1.00 80.94 95 HIS A C 1
ATOM 675 O O . HIS A 1 95 ? -10.101 3.369 18.186 1.00 80.94 95 HIS A O 1
ATOM 681 N N . ARG A 1 96 ? -9.358 1.818 19.606 1.00 75.50 96 ARG A N 1
ATOM 682 C CA . ARG A 1 96 ? -8.730 2.790 20.517 1.00 75.50 96 ARG A CA 1
ATOM 683 C C . ARG A 1 96 ? -7.578 3.565 19.883 1.00 75.50 96 ARG A C 1
ATOM 685 O O . ARG A 1 96 ? -7.196 4.620 20.394 1.00 75.50 96 ARG A O 1
ATOM 692 N N . ALA A 1 97 ? -6.973 3.024 18.830 1.00 73.75 97 ALA A N 1
ATOM 693 C CA . ALA A 1 97 ? -5.845 3.614 18.133 1.00 73.75 97 ALA A CA 1
ATOM 694 C C . ALA A 1 97 ? -5.853 3.231 16.655 1.00 73.75 97 ALA A C 1
ATOM 696 O O . ALA A 1 97 ? -6.165 2.096 16.300 1.00 73.75 97 ALA A O 1
ATOM 697 N N . ALA A 1 98 ? -5.429 4.173 15.818 1.00 76.69 98 ALA A N 1
ATOM 698 C CA . ALA A 1 98 ? -5.304 3.997 14.384 1.00 76.69 98 ALA A CA 1
ATOM 699 C C . ALA A 1 98 ? -3.877 4.332 13.936 1.00 76.69 98 ALA A C 1
ATOM 701 O O . ALA A 1 98 ? -3.220 5.210 14.501 1.00 76.69 98 ALA A O 1
ATOM 702 N N . LEU A 1 99 ? -3.418 3.606 12.921 1.00 79.25 99 LEU A N 1
ATOM 703 C CA . LEU A 1 99 ? -2.136 3.793 12.257 1.00 79.25 99 LEU A CA 1
ATOM 704 C C . LEU A 1 99 ? -2.367 3.619 10.760 1.00 79.25 99 LEU A C 1
ATOM 706 O O . LEU A 1 99 ? -2.926 2.585 10.390 1.00 79.25 99 LEU A O 1
ATOM 710 N N . ALA A 1 100 ? -1.936 4.581 9.947 1.00 78.94 100 ALA A N 1
ATOM 711 C CA . ALA A 1 100 ? -1.946 4.489 8.492 1.00 78.94 100 ALA A CA 1
ATOM 712 C C . ALA A 1 100 ? -0.500 4.439 7.976 1.00 78.94 100 ALA A C 1
ATOM 714 O O . ALA A 1 100 ? 0.344 5.219 8.415 1.00 78.94 100 ALA A O 1
ATOM 715 N N . LEU A 1 101 ? -0.216 3.499 7.080 1.00 79.50 101 LEU A N 1
ATOM 716 C CA . LEU A 1 101 ? 1.086 3.302 6.447 1.00 79.50 101 LEU A CA 1
ATOM 717 C C . LEU A 1 101 ? 0.909 3.309 4.938 1.00 79.50 101 LEU A C 1
ATOM 719 O O . LEU A 1 101 ? -0.050 2.720 4.448 1.00 79.50 101 LEU A O 1
ATOM 723 N N . ASP A 1 102 ? 1.843 3.899 4.206 1.00 79.19 102 ASP A N 1
ATOM 724 C CA . ASP A 1 102 ? 1.873 3.732 2.758 1.00 79.19 102 ASP A CA 1
ATOM 725 C C . ASP A 1 102 ? 2.484 2.376 2.354 1.00 79.19 102 ASP A C 1
ATOM 727 O O . ASP A 1 102 ? 3.371 1.843 3.037 1.00 79.19 102 ASP A O 1
ATOM 731 N N . ALA A 1 103 ? 1.990 1.811 1.253 1.00 76.06 103 ALA A N 1
ATOM 732 C CA . ALA A 1 103 ? 2.440 0.525 0.733 1.00 76.06 103 ALA A CA 1
ATOM 733 C C . ALA A 1 103 ? 3.851 0.561 0.129 1.00 76.06 103 ALA A C 1
ATOM 735 O O . ALA A 1 103 ? 4.506 -0.481 0.117 1.00 76.06 103 ALA A O 1
ATOM 736 N N . ASP A 1 104 ? 4.334 1.718 -0.334 1.00 69.31 104 ASP A N 1
ATOM 737 C CA . ASP A 1 104 ? 5.631 1.820 -1.011 1.00 69.31 104 ASP A CA 1
ATOM 738 C C . ASP A 1 104 ? 6.807 1.979 -0.040 1.00 69.31 104 ASP A C 1
ATOM 740 O O . ASP A 1 104 ? 7.958 1.704 -0.388 1.00 69.31 104 ASP A O 1
ATOM 744 N N . SER A 1 105 ? 6.524 2.356 1.205 1.00 64.88 105 SER A N 1
ATOM 745 C CA . SER A 1 105 ? 7.547 2.483 2.236 1.00 64.88 105 SER A CA 1
ATOM 746 C C . SER A 1 105 ? 8.072 1.103 2.674 1.00 64.88 105 SER A C 1
ATOM 748 O O . SER A 1 105 ? 7.334 0.274 3.202 1.00 64.88 105 SER A O 1
ATOM 750 N N . GLN A 1 106 ? 9.376 0.853 2.515 1.00 63.81 106 GLN A N 1
ATOM 751 C CA . GLN A 1 106 ? 10.033 -0.424 2.868 1.00 63.81 106 GLN A CA 1
ATOM 752 C C . GLN A 1 106 ? 10.571 -0.464 4.311 1.00 63.81 106 GLN A C 1
ATOM 754 O O . GLN A 1 106 ? 11.551 -1.139 4.618 1.00 63.81 106 GLN A O 1
ATOM 759 N N . LEU A 1 107 ? 9.935 0.270 5.230 1.00 59.41 107 LEU A N 1
ATOM 760 C CA . LEU A 1 107 ? 10.328 0.270 6.642 1.00 59.41 107 LEU A CA 1
ATOM 761 C C . LEU A 1 107 ? 10.163 -1.128 7.248 1.00 59.41 107 LEU A C 1
ATOM 763 O O . LEU A 1 107 ? 9.038 -1.630 7.327 1.00 59.41 107 LEU A O 1
ATOM 767 N N . SER A 1 108 ? 11.250 -1.695 7.770 1.00 61.00 108 SER A N 1
ATOM 768 C CA . SER A 1 108 ? 11.207 -2.893 8.611 1.00 61.00 108 SER A CA 1
ATOM 769 C C . SER A 1 108 ? 10.403 -2.610 9.881 1.00 61.00 108 SER A C 1
ATOM 771 O O . SER A 1 108 ? 10.871 -1.927 10.793 1.00 61.00 108 SER A O 1
ATOM 773 N N . LEU A 1 109 ? 9.176 -3.129 9.946 1.00 61.59 109 LEU A N 1
ATOM 774 C CA . LEU A 1 109 ? 8.337 -3.029 11.137 1.00 61.59 109 LEU A CA 1
ATOM 775 C C . LEU A 1 109 ? 8.801 -4.073 12.151 1.00 61.59 109 LEU A C 1
ATOM 777 O O . LEU A 1 109 ? 8.710 -5.272 11.907 1.00 61.59 109 LEU A O 1
ATOM 781 N N . ASN A 1 110 ? 9.271 -3.623 13.311 1.00 57.53 110 ASN A N 1
ATOM 782 C CA . ASN A 1 110 ? 9.442 -4.485 14.473 1.00 57.53 110 ASN A CA 1
ATOM 783 C C . ASN A 1 110 ? 8.575 -3.969 15.630 1.00 57.53 110 ASN A C 1
ATOM 785 O O . ASN A 1 110 ? 8.213 -2.792 15.681 1.00 57.53 110 ASN A O 1
ATOM 789 N N . GLN A 1 111 ? 8.225 -4.847 16.574 1.00 51.62 111 GLN A N 1
ATOM 790 C CA . GLN A 1 111 ? 7.324 -4.485 17.676 1.00 51.62 111 GLN A CA 1
ATOM 791 C C . GLN A 1 111 ? 7.863 -3.347 18.562 1.00 51.62 111 GLN A C 1
ATOM 793 O O . GLN A 1 111 ? 7.078 -2.615 19.161 1.00 51.62 111 GLN A O 1
ATOM 798 N N . ARG A 1 112 ? 9.189 -3.147 18.615 1.00 50.09 112 ARG A N 1
ATOM 799 C CA . ARG A 1 112 ? 9.808 -2.057 19.389 1.00 50.09 112 ARG A CA 1
ATOM 800 C C . ARG A 1 112 ? 9.542 -0.684 18.769 1.00 50.09 112 ARG A C 1
ATOM 802 O O . ARG A 1 112 ? 9.425 0.287 19.503 1.00 50.09 112 ARG A O 1
ATOM 809 N N . SER A 1 113 ? 9.375 -0.599 17.450 1.00 50.78 113 SER A N 1
ATOM 810 C CA . SER A 1 113 ? 9.004 0.642 16.754 1.00 50.78 113 SER A CA 1
ATOM 811 C C . SER A 1 113 ? 7.544 1.062 16.971 1.00 50.78 113 SER A C 1
ATOM 813 O O . SER A 1 113 ? 7.179 2.183 16.629 1.00 50.78 113 SER A O 1
ATOM 815 N N . LEU A 1 114 ? 6.699 0.182 17.524 1.00 50.94 114 LEU A N 1
ATOM 816 C CA . LEU A 1 114 ? 5.252 0.397 17.651 1.00 50.94 114 LEU A CA 1
ATOM 817 C C . LEU A 1 114 ? 4.794 0.711 19.079 1.00 50.94 114 LEU A C 1
ATOM 819 O O . LEU A 1 114 ? 3.630 1.068 19.280 1.00 50.94 114 LEU A O 1
ATOM 823 N N . SER A 1 115 ? 5.681 0.628 20.077 1.00 35.91 115 SER A N 1
ATOM 824 C CA . SER A 1 115 ? 5.357 1.034 21.444 1.00 35.91 115 SER A CA 1
ATOM 825 C C . SER A 1 115 ? 5.220 2.559 21.519 1.00 35.91 1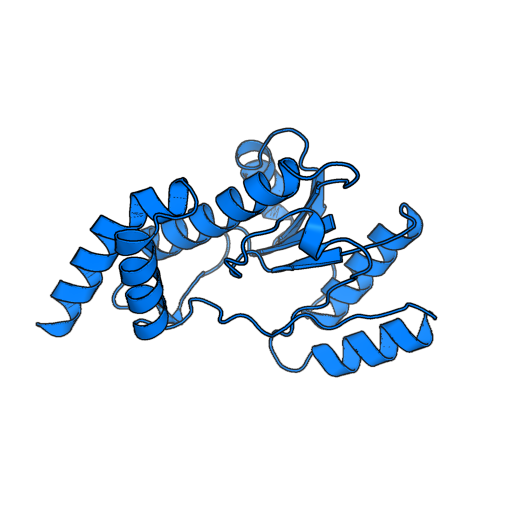15 SER A C 1
ATOM 827 O O . SER A 1 115 ? 6.195 3.275 21.730 1.00 35.91 115 SER A O 1
ATOM 829 N N . GLY A 1 116 ? 3.993 3.054 21.334 1.00 39.41 116 GLY A N 1
ATOM 830 C CA . GLY A 1 116 ? 3.606 4.441 21.613 1.00 39.41 116 GLY A CA 1
ATOM 831 C C . GLY A 1 116 ? 3.369 5.359 20.409 1.00 39.41 116 GLY A C 1
ATOM 832 O O . GLY A 1 116 ? 3.153 6.548 20.624 1.00 39.41 116 GLY A O 1
ATOM 833 N N . ILE A 1 117 ? 3.369 4.865 19.166 1.00 41.62 117 ILE A N 1
ATOM 834 C CA . ILE A 1 117 ? 3.426 5.737 17.978 1.00 41.62 117 ILE A CA 1
ATOM 835 C C . ILE A 1 117 ? 2.234 5.522 17.029 1.00 41.62 117 ILE A C 1
ATOM 837 O O . ILE A 1 117 ? 1.881 4.397 16.680 1.00 41.62 117 ILE A O 1
ATOM 841 N N . ARG A 1 118 ? 1.622 6.640 16.605 1.00 45.62 118 ARG A N 1
ATOM 842 C CA . ARG A 1 118 ? 0.547 6.748 15.601 1.00 45.62 118 ARG A CA 1
ATOM 843 C C . ARG A 1 118 ? 1.043 7.628 14.454 1.00 45.62 118 ARG A C 1
ATOM 845 O O . ARG A 1 118 ? 1.350 8.791 14.702 1.00 45.62 118 ARG A O 1
ATOM 852 N N . VAL A 1 119 ? 1.117 7.073 13.247 1.00 47.62 119 VAL A N 1
ATOM 853 C CA . VAL A 1 119 ? 1.841 7.624 12.087 1.00 47.62 119 VAL A CA 1
ATOM 854 C C . VAL A 1 119 ? 0.873 8.150 11.039 1.00 47.62 119 VAL A C 1
ATOM 856 O O . VAL A 1 119 ? -0.138 7.513 10.736 1.00 47.62 119 VAL A O 1
ATOM 859 N N . VAL A 1 120 ? 1.240 9.300 10.482 1.00 43.44 120 VAL A N 1
ATOM 860 C CA . VAL A 1 120 ? 0.740 9.865 9.230 1.00 43.44 120 VAL A CA 1
ATOM 861 C C . VAL A 1 120 ? 1.975 10.033 8.345 1.00 43.44 120 VAL A C 1
ATOM 863 O O . VAL A 1 120 ? 2.924 10.695 8.768 1.00 43.44 120 VAL A O 1
ATOM 866 N N . THR A 1 121 ? 2.009 9.403 7.171 1.00 41.19 121 THR A N 1
ATOM 867 C CA . THR A 1 121 ? 3.053 9.652 6.164 1.00 41.19 121 THR A CA 1
ATOM 868 C C . THR A 1 121 ? 2.544 10.668 5.141 1.00 41.19 121 THR A C 1
ATOM 870 O O . THR A 1 121 ? 1.351 10.732 4.850 1.00 41.19 121 THR A O 1
ATOM 873 N N . ASP A 1 122 ? 3.455 11.512 4.664 1.00 37.66 122 ASP A N 1
ATOM 874 C CA . ASP A 1 122 ? 3.196 12.652 3.786 1.00 37.66 122 ASP A CA 1
ATOM 875 C C . ASP A 1 122 ? 3.387 12.250 2.326 1.00 37.66 122 ASP A C 1
ATOM 877 O O . ASP A 1 122 ? 4.512 11.973 1.920 1.00 37.66 122 ASP A O 1
ATOM 881 N N . ALA A 1 123 ? 2.310 12.269 1.549 1.00 42.62 123 ALA A N 1
ATOM 882 C CA . ALA A 1 123 ? 2.413 12.507 0.119 1.00 42.62 123 ALA A CA 1
ATOM 883 C C . ALA A 1 123 ? 1.749 13.864 -0.167 1.00 42.62 123 ALA A C 1
ATOM 885 O O . ALA A 1 123 ? 0.602 14.104 0.213 1.00 42.62 123 ALA A O 1
ATOM 886 N N . ASP A 1 124 ? 2.507 14.757 -0.802 1.00 48.41 124 ASP A N 1
ATOM 887 C CA . ASP A 1 124 ? 2.042 16.005 -1.417 1.00 48.41 124 ASP A CA 1
ATOM 888 C C . ASP A 1 124 ? 1.416 17.069 -0.488 1.00 48.41 124 ASP A C 1
ATOM 890 O O . ASP A 1 124 ? 0.355 17.621 -0.779 1.00 48.41 124 ASP A O 1
ATOM 894 N N . GLY A 1 125 ? 2.067 17.415 0.632 1.00 51.97 125 GLY A N 1
ATOM 895 C CA . GLY A 1 125 ? 1.685 18.587 1.445 1.00 51.97 125 GLY A CA 1
ATOM 896 C C . GLY A 1 125 ? 0.417 18.388 2.285 1.00 51.97 125 GLY A C 1
ATOM 897 O O . GLY A 1 125 ? -0.080 19.315 2.925 1.00 51.97 125 GLY A O 1
ATOM 898 N N . VAL A 1 126 ? -0.086 17.154 2.324 1.00 59.41 126 VAL A N 1
ATOM 899 C CA . VAL A 1 126 ? -1.276 16.731 3.071 1.00 59.41 126 VAL A CA 1
ATOM 900 C C . VAL A 1 126 ? -0.987 16.589 4.570 1.00 59.41 126 VAL A C 1
ATOM 902 O O . VAL A 1 126 ? -1.914 16.573 5.389 1.00 59.41 126 VAL A O 1
ATOM 905 N N . LEU A 1 127 ? 0.291 16.530 4.954 1.00 63.00 127 LEU A N 1
ATOM 906 C CA . LEU A 1 127 ? 0.722 16.358 6.338 1.00 63.00 127 LEU A CA 1
ATOM 907 C C . LEU A 1 127 ? 0.171 17.435 7.272 1.00 63.00 127 LEU A C 1
ATOM 909 O O . LEU A 1 127 ? -0.449 17.100 8.277 1.00 63.00 127 LEU A O 1
ATOM 913 N N . GLU A 1 128 ? 0.339 18.714 6.940 1.00 64.94 128 GLU A N 1
ATOM 914 C CA . GLU A 1 128 ? -0.074 19.814 7.822 1.00 64.94 128 GLU A CA 1
ATOM 915 C C . GLU A 1 128 ? -1.593 19.867 8.004 1.00 64.94 128 GLU A C 1
ATOM 917 O O . GLU A 1 128 ? -2.087 20.010 9.123 1.00 64.94 128 GLU A O 1
ATOM 922 N N . THR A 1 129 ? -2.357 19.658 6.927 1.00 65.81 129 THR A N 1
ATOM 923 C CA . THR A 1 129 ? -3.823 19.576 7.004 1.00 65.81 129 THR A CA 1
ATOM 924 C C . THR A 1 129 ? -4.274 18.378 7.840 1.00 65.81 129 THR A C 1
ATOM 926 O O . THR A 1 129 ? -5.184 18.505 8.662 1.00 65.81 129 THR A O 1
ATOM 929 N N . THR A 1 130 ? -3.615 17.226 7.686 1.00 63.91 130 THR A N 1
ATOM 930 C CA . THR A 1 130 ? -3.922 16.016 8.462 1.00 63.91 130 THR A CA 1
ATOM 931 C C . THR A 1 130 ? -3.566 16.200 9.937 1.00 63.91 130 THR A C 1
ATOM 933 O O . THR A 1 130 ? -4.352 15.835 10.809 1.00 63.91 130 THR A O 1
ATOM 936 N N . LEU A 1 131 ? -2.431 16.839 10.239 1.00 68.56 131 LEU A N 1
ATOM 937 C CA . LEU A 1 131 ? -2.013 17.171 11.600 1.00 68.56 131 LEU A CA 1
ATOM 938 C C . LEU A 1 131 ? -2.963 18.167 12.266 1.00 68.56 131 LEU A C 1
ATOM 940 O O . LEU A 1 131 ? -3.331 17.969 13.422 1.00 68.56 131 LEU A O 1
ATOM 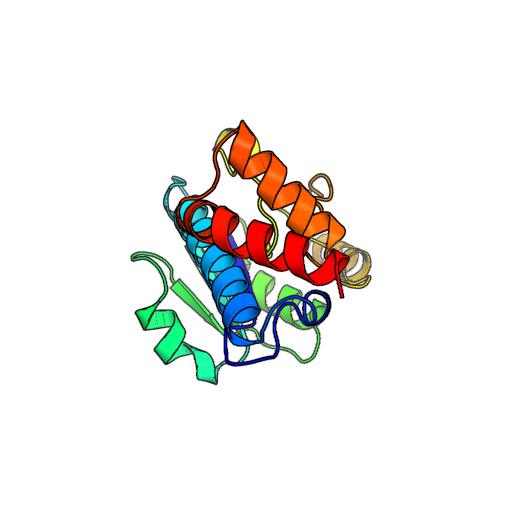944 N N . ALA A 1 132 ? -3.377 19.221 11.562 1.00 71.31 132 ALA A N 1
ATOM 945 C CA . ALA A 1 132 ? -4.320 20.208 12.080 1.00 71.31 132 ALA A CA 1
ATOM 946 C C . ALA A 1 132 ? -5.670 19.566 12.436 1.00 71.31 132 ALA A C 1
ATOM 948 O O . ALA A 1 132 ? -6.191 19.794 13.528 1.00 71.31 132 ALA A O 1
ATOM 949 N N . ARG A 1 133 ? -6.196 18.698 11.562 1.00 66.44 133 ARG A N 1
ATOM 950 C CA . ARG A 1 133 ? -7.433 17.947 11.824 1.00 66.44 133 ARG A CA 1
ATOM 951 C C . ARG A 1 133 ? -7.278 16.963 12.977 1.00 66.44 133 ARG A C 1
ATOM 953 O O . ARG A 1 133 ? -8.111 16.947 13.876 1.00 66.44 133 ARG A O 1
ATOM 960 N N . ALA A 1 134 ? -6.194 16.192 13.000 1.00 66.06 134 ALA A N 1
ATOM 961 C CA . ALA A 1 134 ? -5.939 15.246 14.079 1.00 66.06 134 ALA A CA 1
ATOM 962 C C . ALA A 1 134 ? -5.837 15.950 15.444 1.00 66.06 134 ALA A C 1
ATOM 964 O O . ALA A 1 134 ? -6.405 15.473 16.425 1.00 66.06 134 ALA A O 1
ATOM 965 N N . ARG A 1 135 ? -5.196 17.127 15.500 1.00 68.81 135 ARG A N 1
ATOM 966 C CA . ARG A 1 135 ? -5.166 17.978 16.701 1.00 68.81 135 ARG A CA 1
ATOM 967 C C . ARG A 1 135 ? -6.561 18.476 17.090 1.00 68.81 135 ARG A C 1
ATOM 969 O O . ARG A 1 135 ? -6.892 18.428 18.269 1.00 68.81 135 ARG A O 1
ATOM 976 N N . ALA A 1 136 ? -7.382 18.906 16.128 1.00 66.56 136 ALA A N 1
ATOM 977 C CA . ALA A 1 136 ? -8.758 19.346 16.382 1.00 66.56 136 ALA A CA 1
ATOM 978 C C . ALA A 1 136 ? -9.651 18.223 16.947 1.00 66.56 136 ALA A C 1
ATOM 980 O O . ALA A 1 136 ? -10.527 18.487 17.764 1.00 66.56 136 ALA A O 1
ATOM 981 N N . LEU A 1 137 ? -9.382 16.969 16.574 1.00 63.56 137 LEU A N 1
ATOM 982 C CA . LEU A 1 137 ? -10.040 15.774 17.115 1.00 63.56 137 LEU A CA 1
ATOM 983 C C . LEU A 1 137 ? -9.446 15.299 18.458 1.00 63.56 137 LEU A C 1
ATOM 985 O O . LEU A 1 137 ? -9.810 14.234 18.955 1.00 63.56 137 LEU A O 1
ATOM 989 N N . GLY A 1 138 ? -8.507 16.048 19.050 1.00 60.22 138 GLY A N 1
ATOM 990 C CA . GLY A 1 138 ? -7.852 15.683 20.310 1.00 60.22 138 GLY A CA 1
ATOM 991 C C . GLY A 1 138 ? -6.926 14.465 20.204 1.00 60.22 138 GLY A C 1
ATOM 992 O O . GLY A 1 138 ? -6.596 13.842 21.216 1.00 60.22 138 GLY A O 1
ATOM 993 N N . LEU A 1 139 ? -6.499 14.095 18.992 1.00 62.16 139 LEU A N 1
ATOM 994 C CA . LEU A 1 139 ? -5.638 12.939 18.766 1.00 62.16 139 LEU A CA 1
ATOM 995 C C . LEU A 1 139 ? -4.175 13.286 19.059 1.00 62.16 139 LEU A C 1
ATOM 997 O O . LEU A 1 139 ? -3.646 14.309 18.624 1.00 62.16 139 LEU A O 1
ATOM 1001 N N . ARG A 1 140 ? -3.477 12.377 19.748 1.00 55.50 140 ARG A N 1
ATOM 1002 C CA . ARG A 1 140 ? -2.012 12.418 19.849 1.00 55.50 140 ARG A CA 1
ATOM 1003 C C . ARG A 1 140 ? -1.400 11.908 18.547 1.00 55.50 140 ARG A C 1
ATOM 1005 O O . ARG A 1 140 ? -1.636 10.756 18.180 1.00 55.50 140 ARG A O 1
ATOM 1012 N N . VAL A 1 141 ? -0.606 12.750 17.886 1.00 58.31 141 VAL A N 1
ATOM 1013 C CA . VAL A 1 141 ? 0.077 12.420 16.627 1.00 58.31 141 VAL A CA 1
ATOM 1014 C C . VAL A 1 141 ? 1.583 12.348 16.842 1.00 58.31 141 VAL A C 1
ATOM 1016 O O . VAL A 1 141 ? 2.158 13.230 17.476 1.00 58.31 141 VAL A O 1
ATOM 1019 N N . HIS A 1 142 ? 2.219 11.317 16.285 1.00 58.12 142 HIS A N 1
ATOM 1020 C CA . HIS A 1 142 ? 3.668 11.152 16.291 1.00 58.12 142 HIS A CA 1
ATOM 1021 C C . HIS A 1 142 ? 4.160 10.951 14.857 1.00 58.12 142 HIS A C 1
ATOM 1023 O O . HIS A 1 142 ? 3.857 9.949 14.214 1.00 58.12 142 HIS A O 1
ATOM 1029 N N . LEU A 1 143 ? 4.933 11.909 14.352 1.00 57.66 143 LEU A N 1
ATOM 1030 C CA . LEU A 1 143 ? 5.569 11.772 13.047 1.00 57.66 143 LEU A CA 1
ATOM 1031 C C . LEU A 1 143 ? 6.749 10.809 13.163 1.00 57.66 143 LEU A C 1
ATOM 1033 O O . LEU A 1 143 ? 7.626 11.000 14.006 1.00 57.66 143 LEU A O 1
ATOM 1037 N N . LEU A 1 144 ? 6.764 9.777 12.321 1.00 59.53 144 LEU A N 1
ATOM 1038 C CA . LEU A 1 144 ? 7.961 8.963 12.150 1.00 59.53 144 LEU A CA 1
ATOM 1039 C C . LEU A 1 144 ? 8.987 9.702 11.290 1.00 59.53 144 LEU A C 1
ATOM 1041 O O . LEU A 1 144 ? 8.608 10.572 10.499 1.00 59.53 144 LEU A O 1
ATOM 1045 N N . PRO A 1 145 ? 10.278 9.337 11.407 1.00 50.81 145 PRO A N 1
ATOM 1046 C CA . PRO A 1 145 ? 11.275 9.745 10.433 1.00 50.81 145 PRO A CA 1
ATOM 1047 C C . PRO A 1 145 ? 10.764 9.456 9.021 1.00 50.81 145 PRO A C 1
ATOM 1049 O O . PRO A 1 145 ? 10.263 8.361 8.752 1.00 50.81 145 PRO A O 1
ATOM 1052 N N . ARG A 1 146 ? 10.880 10.447 8.132 1.00 50.75 146 ARG A N 1
ATOM 1053 C CA . ARG A 1 146 ? 10.573 10.252 6.715 1.00 50.75 146 ARG A CA 1
ATOM 1054 C C . ARG A 1 146 ? 11.456 9.126 6.189 1.00 50.75 146 ARG A C 1
ATOM 1056 O O . ARG A 1 146 ? 12.670 9.148 6.388 1.00 50.75 146 ARG A O 1
ATOM 1063 N N . TRP A 1 147 ? 10.833 8.161 5.533 1.00 59.12 147 TRP A N 1
ATOM 1064 C CA . TRP A 1 147 ? 11.539 7.164 4.746 1.00 59.12 147 TRP A CA 1
ATOM 1065 C C . TRP A 1 147 ? 11.396 7.523 3.272 1.00 59.12 147 TRP A C 1
ATOM 1067 O O . TRP A 1 147 ? 10.435 8.194 2.902 1.00 59.12 147 TRP A O 1
ATOM 1077 N N . PHE A 1 148 ? 12.377 7.146 2.459 1.00 57.34 148 PHE A N 1
ATOM 1078 C CA . PHE A 1 148 ? 12.355 7.448 1.034 1.00 57.34 148 PHE A CA 1
ATOM 1079 C C . PHE A 1 148 ? 11.456 6.442 0.312 1.00 57.34 148 PHE A C 1
ATOM 1081 O O . PHE A 1 148 ? 11.593 5.231 0.507 1.00 57.34 148 PHE A O 1
ATOM 1088 N N . ASP A 1 149 ? 10.538 6.949 -0.502 1.00 73.62 149 ASP A N 1
ATOM 1089 C CA . ASP A 1 149 ? 9.758 6.124 -1.414 1.00 73.62 149 ASP A CA 1
ATOM 1090 C C . ASP A 1 149 ? 10.625 5.748 -2.616 1.00 73.62 149 ASP A C 1
ATOM 1092 O O . ASP A 1 149 ? 11.430 6.546 -3.100 1.00 73.62 149 ASP A O 1
ATOM 1096 N N . VAL A 1 150 ? 10.482 4.515 -3.101 1.00 80.94 150 VAL A N 1
ATOM 1097 C CA . VAL A 1 150 ? 11.213 4.057 -4.289 1.00 80.94 150 VAL A CA 1
ATOM 1098 C C . VAL A 1 150 ? 10.468 4.522 -5.531 1.00 80.94 150 VAL A C 1
ATOM 1100 O O . VAL A 1 150 ? 9.590 3.821 -6.040 1.00 80.94 150 VAL A O 1
ATOM 1103 N N . ASP A 1 151 ? 10.802 5.729 -5.978 1.00 82.75 151 ASP A N 1
ATOM 1104 C CA . ASP A 1 151 ? 10.097 6.421 -7.056 1.00 82.75 151 ASP A CA 1
ATOM 1105 C C . ASP A 1 151 ? 10.989 6.781 -8.241 1.00 82.75 151 ASP A C 1
ATOM 1107 O O . ASP A 1 151 ? 10.472 6.987 -9.336 1.00 82.75 151 ASP A O 1
ATOM 1111 N N . THR A 1 152 ? 12.307 6.836 -8.055 1.00 86.25 152 THR A N 1
ATOM 1112 C CA . THR A 1 152 ? 13.265 7.115 -9.128 1.00 86.25 152 THR A CA 1
ATOM 1113 C C . THR A 1 152 ? 14.146 5.911 -9.435 1.00 86.25 152 THR A C 1
ATOM 1115 O O . THR A 1 152 ? 14.303 4.997 -8.623 1.00 86.25 152 THR A O 1
ATOM 1118 N N . GLU A 1 153 ? 14.769 5.919 -10.613 1.00 88.25 153 GLU A N 1
ATOM 1119 C CA . GLU A 1 153 ? 15.772 4.918 -10.982 1.00 88.25 153 GLU A CA 1
ATOM 1120 C C . GLU A 1 153 ? 16.911 4.828 -9.950 1.00 88.25 153 GLU A C 1
ATOM 1122 O O . GLU A 1 153 ? 17.337 3.728 -9.598 1.00 88.25 153 GLU A O 1
ATOM 1127 N N . ALA A 1 154 ? 17.354 5.966 -9.403 1.00 87.25 154 ALA A N 1
ATOM 1128 C CA . ALA A 1 154 ? 18.376 6.001 -8.361 1.00 87.25 154 ALA A CA 1
ATOM 1129 C C . ALA A 1 154 ? 17.908 5.300 -7.074 1.00 87.25 154 ALA A C 1
ATOM 1131 O O . ALA A 1 154 ? 18.668 4.524 -6.489 1.00 87.25 154 ALA A O 1
ATOM 1132 N N . ASP A 1 155 ? 16.652 5.513 -6.667 1.00 86.94 155 ASP A N 1
ATOM 1133 C CA . ASP A 1 155 ? 16.070 4.833 -5.503 1.00 86.94 155 ASP A CA 1
ATOM 1134 C C . ASP A 1 155 ? 15.953 3.327 -5.747 1.00 86.94 155 ASP A C 1
ATOM 1136 O O . ASP A 1 155 ? 16.267 2.524 -4.867 1.00 86.94 155 ASP A O 1
ATOM 1140 N N . LEU A 1 156 ? 15.536 2.932 -6.955 1.00 88.88 156 LEU A N 1
ATOM 1141 C CA . LEU A 1 156 ? 15.411 1.526 -7.325 1.00 88.88 156 LEU A CA 1
ATOM 1142 C C . LEU A 1 156 ? 16.773 0.833 -7.341 1.00 88.88 156 LEU A C 1
ATOM 1144 O O . LEU A 1 156 ? 16.896 -0.294 -6.853 1.00 88.88 156 LEU A O 1
ATOM 1148 N N . LYS A 1 157 ? 17.803 1.508 -7.859 1.00 89.88 157 LYS A N 1
ATOM 1149 C CA . LYS A 1 157 ? 19.171 0.997 -7.832 1.00 89.88 157 LYS A CA 1
ATOM 1150 C C . LYS A 1 157 ? 19.645 0.808 -6.392 1.00 89.88 157 LYS A C 1
ATOM 1152 O O . LYS A 1 157 ? 20.136 -0.266 -6.055 1.00 89.88 157 LYS A O 1
ATOM 1157 N N . LYS A 1 158 ? 19.449 1.821 -5.543 1.00 87.50 158 LYS A N 1
ATOM 1158 C CA . LYS A 1 158 ? 19.813 1.768 -4.124 1.00 87.50 158 LYS A CA 1
ATOM 1159 C C . LYS A 1 158 ? 19.122 0.606 -3.409 1.00 87.50 158 LYS A C 1
ATOM 1161 O O . LYS A 1 158 ? 19.790 -0.148 -2.711 1.00 87.50 158 LYS A O 1
ATOM 1166 N N . LEU A 1 159 ? 17.821 0.415 -3.637 1.00 87.88 159 LEU A N 1
ATOM 1167 C CA . LEU A 1 159 ? 17.076 -0.722 -3.094 1.00 87.88 159 LEU A CA 1
ATOM 1168 C C . LEU A 1 159 ? 17.688 -2.061 -3.535 1.00 87.88 159 LEU A C 1
ATOM 1170 O O . LEU A 1 159 ? 17.861 -2.958 -2.713 1.00 87.88 159 LEU A O 1
ATOM 1174 N N . CYS A 1 160 ? 18.014 -2.215 -4.821 1.00 90.06 160 CYS A N 1
ATOM 1175 C CA . CYS A 1 160 ? 18.611 -3.452 -5.328 1.00 90.06 160 CYS A CA 1
ATOM 1176 C C . CYS A 1 160 ? 19.981 -3.729 -4.689 1.00 90.06 160 CYS A C 1
ATOM 1178 O O . CYS A 1 160 ? 20.247 -4.866 -4.297 1.00 90.06 160 CYS A O 1
ATOM 1180 N N . ASP A 1 161 ? 20.820 -2.698 -4.548 1.00 89.31 161 ASP A N 1
ATOM 1181 C CA . ASP A 1 161 ? 22.132 -2.800 -3.904 1.00 89.31 161 ASP A CA 1
ATOM 1182 C C . ASP A 1 161 ? 21.988 -3.190 -2.415 1.00 89.31 161 ASP A C 1
ATOM 1184 O O . ASP A 1 161 ? 22.671 -4.096 -1.937 1.00 89.31 161 ASP A O 1
ATOM 1188 N N . GLU A 1 162 ? 21.053 -2.571 -1.683 1.00 86.88 162 GLU A N 1
ATOM 1189 C CA . GLU A 1 162 ? 20.763 -2.897 -0.276 1.00 86.88 162 GLU A CA 1
ATOM 1190 C C . GLU A 1 162 ? 20.283 -4.344 -0.101 1.00 86.88 162 GLU A C 1
ATOM 1192 O O . GLU A 1 162 ? 20.745 -5.051 0.804 1.00 86.88 162 GLU A O 1
ATOM 1197 N N . ILE A 1 163 ? 19.401 -4.807 -0.993 1.00 87.50 163 ILE A N 1
ATOM 1198 C CA . ILE A 1 163 ? 18.892 -6.181 -0.990 1.00 87.50 163 ILE A CA 1
ATOM 1199 C C . ILE A 1 163 ? 20.006 -7.186 -1.272 1.00 87.50 163 ILE A C 1
ATOM 1201 O O . ILE A 1 163 ? 20.051 -8.245 -0.645 1.00 87.50 163 ILE A O 1
ATOM 1205 N N . ALA A 1 164 ? 20.915 -6.873 -2.194 1.00 88.00 164 ALA A N 1
ATOM 1206 C CA . ALA A 1 164 ? 22.042 -7.745 -2.502 1.00 88.00 164 ALA A CA 1
ATOM 1207 C C . ALA A 1 164 ? 22.989 -7.921 -1.301 1.00 88.00 164 ALA A C 1
ATOM 1209 O O . ALA A 1 164 ? 23.565 -8.993 -1.128 1.00 88.00 164 ALA A O 1
ATOM 1210 N N . VAL A 1 165 ? 23.130 -6.889 -0.461 1.00 86.94 165 VAL A N 1
ATOM 1211 C CA . VAL A 1 165 ? 24.012 -6.908 0.717 1.00 86.94 165 VAL A CA 1
ATOM 1212 C C . VAL A 1 165 ? 23.349 -7.559 1.928 1.00 86.94 165 VAL A C 1
ATOM 1214 O O . VAL A 1 165 ? 23.967 -8.368 2.617 1.00 86.94 165 VAL A O 1
ATOM 1217 N N . SER A 1 166 ? 22.109 -7.176 2.225 1.00 83.25 166 SER A N 1
ATOM 1218 C CA . SER A 1 166 ? 21.458 -7.470 3.510 1.00 83.25 166 SER A CA 1
ATOM 1219 C C . SER A 1 166 ? 20.248 -8.397 3.401 1.00 83.25 166 SER A C 1
ATOM 1221 O O . SER A 1 166 ? 19.633 -8.744 4.412 1.00 83.25 166 SER A O 1
ATOM 1223 N N . GLY A 1 167 ? 19.920 -8.835 2.185 1.00 83.62 167 GLY A N 1
ATOM 1224 C CA . GLY A 1 167 ? 18.637 -9.451 1.889 1.00 83.62 167 GLY A CA 1
ATOM 1225 C C . GLY A 1 167 ? 17.505 -8.425 1.916 1.00 83.62 167 GLY A C 1
ATOM 1226 O O . GLY A 1 167 ? 17.707 -7.219 2.020 1.00 83.62 167 GLY A O 1
ATOM 1227 N N . GLY A 1 168 ? 16.274 -8.905 1.815 1.00 84.25 168 GLY A N 1
ATOM 1228 C CA . GLY A 1 168 ? 15.120 -8.024 1.863 1.00 84.25 168 GLY A CA 1
ATOM 1229 C C . GLY A 1 168 ? 13.818 -8.786 2.015 1.00 84.25 168 GLY A C 1
ATOM 1230 O O . GLY A 1 168 ? 13.818 -10.018 2.128 1.00 84.25 168 GLY A O 1
ATOM 1231 N N . PRO A 1 169 ? 12.694 -8.059 2.002 1.00 86.12 169 PRO A N 1
ATOM 1232 C CA . PRO A 1 169 ? 11.380 -8.670 2.019 1.00 86.12 169 PRO A CA 1
ATOM 1233 C C . PRO A 1 169 ? 11.222 -9.658 0.859 1.00 86.12 169 PRO A C 1
ATOM 1235 O O . PRO A 1 169 ? 11.713 -9.426 -0.246 1.00 86.12 169 PRO A O 1
ATOM 1238 N N . ARG A 1 170 ? 10.588 -10.802 1.133 1.00 90.31 170 ARG A N 1
ATOM 1239 C CA . ARG A 1 170 ? 10.677 -12.017 0.309 1.00 90.31 170 ARG A CA 1
ATOM 1240 C C . ARG A 1 170 ? 10.398 -11.777 -1.177 1.00 90.31 170 ARG A C 1
ATOM 1242 O O . ARG A 1 170 ? 11.141 -12.287 -2.014 1.00 90.31 170 ARG A O 1
ATOM 1249 N N . ARG A 1 171 ? 9.313 -11.074 -1.518 1.00 92.19 171 ARG A N 1
ATOM 1250 C CA . ARG A 1 171 ? 8.903 -10.897 -2.924 1.00 92.19 171 ARG A CA 1
ATOM 1251 C C . ARG A 1 171 ? 9.748 -9.840 -3.609 1.00 92.19 171 ARG A C 1
ATOM 1253 O O . ARG A 1 171 ? 10.156 -10.035 -4.748 1.00 92.19 171 ARG A O 1
ATOM 1260 N N . THR A 1 172 ? 10.054 -8.765 -2.901 1.00 90.06 172 THR A N 1
ATOM 1261 C CA . THR A 1 172 ? 10.905 -7.685 -3.397 1.00 90.06 172 THR A CA 1
ATOM 1262 C C . THR A 1 172 ? 12.319 -8.196 -3.678 1.00 90.06 172 THR A C 1
ATOM 1264 O O . THR A 1 172 ? 12.867 -7.958 -4.754 1.00 90.06 172 THR A O 1
ATOM 1267 N N . ALA A 1 173 ? 12.872 -8.998 -2.765 1.00 90.06 173 ALA A N 1
ATOM 1268 C CA . ALA A 1 173 ? 14.174 -9.631 -2.928 1.00 90.06 173 ALA A CA 1
ATOM 1269 C C . ALA A 1 173 ? 14.223 -10.589 -4.125 1.00 90.06 173 ALA A C 1
ATOM 1271 O O . ALA A 1 173 ? 15.222 -10.633 -4.838 1.00 90.06 173 ALA A O 1
ATOM 1272 N N . ALA A 1 174 ? 13.129 -11.306 -4.399 1.00 93.31 174 ALA A N 1
ATOM 1273 C CA . ALA A 1 174 ? 13.034 -12.181 -5.565 1.00 93.31 174 ALA A CA 1
ATOM 1274 C C . ALA A 1 174 ? 13.044 -11.414 -6.903 1.00 93.31 174 ALA A C 1
ATOM 1276 O O . ALA A 1 174 ? 13.496 -11.955 -7.911 1.00 93.31 174 ALA A O 1
ATOM 1277 N N . LEU A 1 175 ? 12.571 -10.161 -6.929 1.00 92.75 175 LEU A N 1
ATOM 1278 C CA . LEU A 1 175 ? 12.572 -9.321 -8.133 1.00 92.75 175 LEU A CA 1
ATOM 1279 C C . LEU A 1 175 ? 13.899 -8.580 -8.355 1.00 92.75 175 LEU A C 1
ATOM 1281 O O . LEU A 1 175 ? 14.241 -8.286 -9.503 1.00 92.75 175 LEU A O 1
ATOM 1285 N N . ALA A 1 176 ? 14.656 -8.302 -7.289 1.00 91.06 176 ALA A N 1
ATOM 1286 C CA . ALA A 1 176 ? 15.843 -7.445 -7.327 1.00 91.06 176 ALA A CA 1
ATOM 1287 C C . ALA A 1 176 ? 16.881 -7.813 -8.412 1.00 91.06 176 ALA A C 1
ATOM 1289 O O . ALA A 1 176 ? 17.315 -6.901 -9.117 1.00 91.06 176 ALA A O 1
ATOM 1290 N N . PRO A 1 177 ? 17.235 -9.096 -8.660 1.00 92.00 177 PRO A N 1
ATOM 1291 C CA . PRO A 1 177 ? 18.196 -9.436 -9.716 1.00 92.00 177 PRO A CA 1
ATOM 1292 C C . PRO A 1 177 ? 17.720 -9.041 -11.121 1.00 92.00 177 PRO A C 1
ATOM 1294 O O . PRO A 1 177 ? 18.500 -8.549 -11.937 1.00 92.00 177 PRO A O 1
ATOM 1297 N N . THR A 1 178 ? 16.426 -9.225 -11.401 1.00 92.88 178 THR A N 1
ATOM 1298 C CA . THR A 1 178 ? 15.831 -8.884 -12.704 1.00 92.88 178 THR A CA 1
ATOM 1299 C C . THR A 1 178 ? 15.787 -7.369 -12.896 1.00 92.88 178 THR A C 1
ATOM 1301 O O . THR A 1 178 ? 16.130 -6.873 -13.970 1.00 92.88 178 THR A O 1
ATOM 1304 N N . LEU A 1 179 ? 15.420 -6.632 -11.844 1.00 91.25 179 LEU A N 1
ATOM 1305 C CA . LEU A 1 179 ? 15.362 -5.170 -11.852 1.00 91.25 179 LEU A CA 1
ATOM 1306 C C . LEU A 1 179 ? 16.759 -4.560 -12.022 1.00 91.25 179 LEU A C 1
ATOM 1308 O O . LEU A 1 179 ? 16.947 -3.711 -12.890 1.00 91.25 179 LEU A O 1
ATOM 1312 N N . ALA A 1 180 ? 17.763 -5.053 -11.294 1.00 90.00 180 ALA A N 1
ATOM 1313 C CA . ALA A 1 180 ? 19.150 -4.608 -11.436 1.00 90.00 180 ALA A CA 1
ATOM 1314 C C . ALA A 1 180 ? 19.683 -4.821 -12.865 1.00 90.00 180 ALA A C 1
ATOM 1316 O O . ALA A 1 180 ? 20.304 -3.928 -13.442 1.00 90.00 180 ALA A O 1
ATOM 1317 N N . ALA A 1 181 ? 19.380 -5.970 -13.479 1.00 90.56 181 ALA A N 1
ATOM 1318 C CA . ALA A 1 181 ? 19.755 -6.250 -14.865 1.00 90.56 181 ALA A CA 1
ATOM 1319 C C . ALA A 1 181 ? 19.016 -5.370 -15.891 1.00 90.56 181 ALA A C 1
ATOM 1321 O O . ALA A 1 181 ? 19.507 -5.194 -17.009 1.00 90.56 181 ALA A O 1
ATOM 1322 N N . ARG A 1 182 ? 17.824 -4.854 -15.562 1.00 90.19 182 ARG A N 1
ATOM 1323 C CA . ARG A 1 182 ? 17.089 -3.890 -16.398 1.00 90.19 182 ARG A CA 1
ATOM 1324 C C . ARG A 1 182 ? 17.739 -2.511 -16.326 1.00 90.19 182 ARG A C 1
ATOM 1326 O O . ARG A 1 182 ? 18.028 -1.940 -17.371 1.00 90.19 182 ARG A O 1
ATOM 1333 N N . LEU A 1 183 ? 18.037 -2.039 -15.114 1.00 87.56 183 LEU A N 1
ATOM 1334 C CA . LEU A 1 183 ? 18.726 -0.766 -14.882 1.00 87.56 183 LEU A CA 1
ATOM 1335 C C . LEU A 1 183 ? 20.086 -0.720 -15.588 1.00 87.56 183 LEU A C 1
ATOM 1337 O O . LEU A 1 183 ? 20.384 0.222 -16.310 1.00 87.56 183 LEU A O 1
ATOM 1341 N N . ALA A 1 184 ? 20.883 -1.786 -15.469 1.00 86.38 184 ALA A N 1
ATOM 1342 C CA . ALA A 1 184 ? 22.198 -1.853 -16.105 1.00 86.38 184 ALA A CA 1
ATOM 1343 C C . ALA A 1 184 ? 22.150 -1.771 -17.642 1.00 86.38 184 ALA A C 1
ATOM 1345 O O . ALA A 1 184 ? 23.104 -1.300 -18.253 1.00 86.38 184 ALA A O 1
ATOM 1346 N N . ARG A 1 185 ? 21.059 -2.231 -18.271 1.00 83.44 185 ARG A N 1
ATOM 1347 C CA . ARG A 1 185 ? 20.873 -2.157 -19.728 1.00 83.44 185 ARG A CA 1
ATOM 1348 C C . ARG A 1 185 ? 20.431 -0.772 -20.192 1.00 83.44 185 ARG A C 1
ATOM 1350 O O . ARG A 1 185 ? 20.875 -0.339 -21.243 1.00 83.44 185 ARG A O 1
ATOM 1357 N N . ALA A 1 186 ? 19.625 -0.079 -19.392 1.00 73.94 186 ALA A N 1
ATOM 1358 C CA . ALA A 1 186 ? 19.144 1.263 -19.710 1.00 73.94 186 ALA A CA 1
ATOM 1359 C C . ALA A 1 186 ? 20.246 2.337 -19.689 1.00 73.94 186 ALA A C 1
ATOM 1361 O O . ALA A 1 186 ? 20.116 3.348 -20.357 1.00 73.94 186 ALA A O 1
ATOM 1362 N N . VAL A 1 187 ? 21.344 2.112 -18.958 1.00 62.62 187 VAL A N 1
ATOM 1363 C CA . VAL A 1 187 ? 22.505 3.027 -18.925 1.00 62.62 187 VAL A CA 1
ATOM 1364 C C . VAL A 1 187 ? 23.364 2.937 -20.202 1.00 62.62 187 VAL A C 1
ATOM 1366 O O . VAL A 1 187 ? 24.213 3.794 -20.436 1.00 62.62 187 VAL A O 1
ATOM 1369 N N . VAL A 1 188 ? 23.183 1.888 -21.012 1.00 55.94 188 VAL A N 1
ATOM 1370 C CA . VAL A 1 188 ? 24.001 1.604 -22.206 1.00 55.94 188 VAL A CA 1
ATOM 1371 C C . VAL A 1 188 ? 23.305 2.031 -23.513 1.00 55.94 188 VAL A C 1
ATOM 1373 O O . VAL A 1 188 ? 23.969 2.090 -24.547 1.00 55.94 188 VAL A O 1
ATOM 1376 N N . GLU A 1 189 ? 22.007 2.351 -23.472 1.00 48.25 189 GLU A N 1
ATOM 1377 C CA . GLU A 1 189 ? 21.204 2.868 -24.601 1.00 48.25 189 GLU A CA 1
ATOM 1378 C C . GLU A 1 189 ? 21.074 4.397 -24.557 1.00 48.25 189 GLU A C 1
ATOM 1380 O O . GLU A 1 189 ? 21.116 5.010 -25.650 1.00 48.25 189 GLU A O 1
#

Sequence (189 aa):
MAVMAKAPGFADVKSRLQPPLTAGEARALATAFLLDRLDGVVALSGVVPLLAFTPPAAAPVLRALAPAGVGLLAQRGDGLGERLTCLFDDLLAEHRAALALDADSQLSLNQRSLSGIRVVTDADGVLETTLARARALGLRVHLLPRWFDVDTEADLKKLCDEIAVSGGPRRTAALAPTLAARLARAVVE

Radius of gyration: 16.86 Å; chains: 1; bounding box: 39×34×46 Å

Secondary structure (DSSP, 8-state):
-EEEEEPBTTB--SGGGTTTS-HHHHHHHHHHHHHHHHHHHHTSTT---EEEEESGGGHHHHHHHSPTT-EEEE--SSSHHHHHHHHHHHHHHH-S---EEESS------GGGGTT------STTHHHHHHHHHHHTT----PPPPPPPS-SHHHHHHHHHHHHHH---HHHHHHHHHHHHHHHHHTT-